Protein AF-A0A644XRH2-F1 (afdb_monomer)

Solvent-accessible surface area (backbone atoms only — not comparable to full-atom values): 13262 Å² total; per-residue (Å²): 111,68,69,58,53,45,52,48,47,40,55,68,68,61,94,80,87,86,88,78,90,51,58,70,54,45,56,73,63,36,77,57,39,76,44,69,54,99,90,39,81,74,52,73,36,16,42,65,16,40,59,79,36,27,66,26,52,66,47,35,45,61,43,56,87,73,44,41,28,75,38,63,28,33,78,51,93,81,25,38,40,35,82,77,43,71,37,54,49,50,68,71,54,51,60,53,48,58,97,47,80,64,32,31,37,35,40,51,23,80,42,29,34,46,49,92,74,58,53,79,88,53,53,87,49,32,36,76,35,75,48,49,25,65,42,60,49,80,74,74,78,34,25,41,33,33,33,69,52,84,68,54,72,75,53,47,60,52,40,55,50,48,17,56,74,66,77,38,96,70,63,70,59,48,39,58,30,32,28,59,54,84,57,82,82,49,44,76,37,83,39,54,37,26,35,52,29,83,72,52,38,40,25,39,76,88,78,32,38,36,57,54,52,50,70,64,64,27,49,50,48,29,49,52,51,51,53,54,48,54,51,52,36,55,61,59,72,108

Radius of gyration: 19.1 Å; Cα contacts (8 Å, |Δi|>4): 437; chains: 1; bounding box: 45×39×57 Å

Sequence (238 aa):
MRSQIAQLQRRLGTTSVYVTHDQTEAMTLGDRVAVLKKGLLQQVGSPRELYEQPVNLFVAGFIGSPSMNFLAAHVEGDRLATPLGALVVPDRVLAAARGKQDVIVGIRPEFFEDDALVDDAARPYGTTFEATPSHTEWLGNEQYGYVDYEQDPKVQALMDELARDLDQDEMPANVVVTLNSSSRIRGGRPARLWVDTRHVHVFDPASGANLTRDAAAGAELTAHAAEERVSEIAAAKG

pLDDT: mean 91.56, std 6.65, range [60.09, 97.94]

Foldseek 3Di:
DLVVVQLVCLQVVDDDDDDDLDLVSQQSRDLWHFDDFPNHTQDIFHLVLLDQFPFFPLSQQQRDVVGWDKWKWADDPQFTQTQQGTKRADPLQNVLRPPDGIKIKTAHQAQKEFPVPDDPVQVVQKDKGKFAFQFKAQDPQKIKTKGAGDGDPLVLVLQQVSCVRSVHPGDHRIDIHIYGNPDPHGHPDMGIMMGRNHRMWIADSVPRGTSSGDPVVSVVNSVVSVVVSVVSSVVSND

Secondary structure (DSSP, 8-state):
-HHHHHHHHHHHT-------S-HHHHHHH-SSEEEEETTEEEEEE-HHHHHHS-SBHHHHHHSSSSPPEEEEEEEETTEEEETTEEEE--HHHHHHHTT-S-EEEEE-GGGEEEGGG--TTTGGGEEEEEE--SEEEE-SSEEEEEEE----HHHHHHHHHHHHHTT-S---SEEEEEEETT----TTS-EEEEEE-TT-EEE-TTT-BBTT--HHHHHHHHHHHHHHHHHHHHHHH-

Structure (mmCIF, N/CA/C/O backbone):
data_AF-A0A644XRH2-F1
#
_entry.id   AF-A0A644XRH2-F1
#
loop_
_atom_site.group_PDB
_atom_site.id
_atom_site.type_symbol
_atom_site.label_atom_id
_atom_site.label_alt_id
_atom_site.label_comp_id
_atom_site.label_asym_id
_atom_site.label_entity_id
_atom_site.label_seq_id
_atom_site.pdbx_PDB_ins_code
_atom_site.Cartn_x
_atom_site.Cartn_y
_atom_site.Cartn_z
_atom_site.occupancy
_atom_site.B_iso_or_equiv
_atom_site.auth_seq_id
_atom_site.auth_comp_id
_atom_site.auth_asym_id
_atom_site.auth_atom_id
_atom_site.pdbx_PDB_model_num
ATOM 1 N N . MET A 1 1 ? -0.946 8.864 25.430 1.00 60.09 1 MET A N 1
ATOM 2 C CA . MET A 1 1 ? -2.302 9.457 25.470 1.00 60.09 1 MET A CA 1
ATOM 3 C C . MET A 1 1 ? -3.312 8.645 24.651 1.00 60.09 1 MET A C 1
ATOM 5 O O . MET A 1 1 ? -4.327 8.274 25.219 1.00 60.09 1 MET A O 1
ATOM 9 N N . ARG A 1 2 ? -3.025 8.267 23.388 1.00 70.19 2 ARG A N 1
ATOM 10 C CA . ARG A 1 2 ? -3.922 7.438 22.536 1.00 70.19 2 ARG A CA 1
ATOM 11 C C . ARG A 1 2 ? -4.411 6.143 23.208 1.00 70.19 2 ARG A C 1
ATOM 13 O O . ARG A 1 2 ? -5.609 5.899 23.278 1.00 70.19 2 ARG A O 1
ATOM 20 N N . SER A 1 3 ? -3.497 5.371 23.801 1.00 71.81 3 SER A N 1
ATOM 21 C CA . SER A 1 3 ? -3.824 4.133 24.530 1.00 71.81 3 SER A CA 1
ATOM 22 C C . SER A 1 3 ? -4.781 4.346 25.708 1.00 71.81 3 SER A C 1
ATOM 24 O O . SER A 1 3 ? -5.628 3.498 25.969 1.00 71.81 3 SER A O 1
ATOM 26 N N . GLN A 1 4 ? -4.696 5.490 26.393 1.00 76.12 4 GLN A N 1
ATOM 27 C CA . GLN A 1 4 ? -5.579 5.824 27.515 1.00 76.12 4 GLN A CA 1
ATOM 28 C C . GLN A 1 4 ? -6.991 6.180 27.036 1.00 76.12 4 GLN A C 1
ATOM 30 O O . GLN A 1 4 ? -7.960 5.778 27.673 1.00 76.12 4 GLN A O 1
ATOM 35 N N . ILE A 1 5 ? -7.113 6.884 25.903 1.00 76.44 5 ILE A N 1
ATOM 36 C CA . ILE A 1 5 ? -8.408 7.194 25.275 1.00 76.44 5 ILE A CA 1
ATOM 37 C C . ILE A 1 5 ? -9.075 5.906 24.792 1.00 76.44 5 ILE A C 1
ATOM 39 O O . ILE A 1 5 ? -10.239 5.670 25.116 1.00 76.44 5 ILE A O 1
ATOM 43 N N . ALA A 1 6 ? -8.325 5.042 24.099 1.00 74.94 6 ALA A N 1
ATOM 44 C CA . ALA A 1 6 ? -8.815 3.736 23.674 1.00 74.94 6 ALA A CA 1
ATOM 45 C C . ALA A 1 6 ? -9.290 2.918 24.883 1.00 74.94 6 ALA A C 1
ATOM 47 O O . ALA A 1 6 ? -10.434 2.482 24.929 1.00 74.94 6 ALA A O 1
ATOM 48 N N . GLN A 1 7 ? -8.463 2.779 25.921 1.00 76.75 7 GLN A N 1
ATOM 49 C CA . GLN A 1 7 ? -8.814 2.003 27.110 1.00 76.75 7 GLN A CA 1
ATOM 50 C C . GLN A 1 7 ? -10.027 2.572 27.864 1.00 76.75 7 GLN A C 1
ATOM 52 O O . GLN A 1 7 ? -10.861 1.806 28.351 1.00 76.75 7 GLN A O 1
ATOM 57 N N . LEU A 1 8 ? -10.159 3.899 27.945 1.00 80.69 8 LEU A N 1
ATOM 58 C CA . LEU A 1 8 ? -11.323 4.547 28.546 1.00 80.69 8 LEU A CA 1
ATOM 59 C C . LEU A 1 8 ? -12.593 4.266 27.735 1.00 80.69 8 LEU A C 1
ATOM 61 O O . LEU A 1 8 ? -13.598 3.857 28.314 1.00 80.69 8 LEU A O 1
ATOM 65 N N . GLN A 1 9 ? -12.543 4.418 26.409 1.00 81.25 9 GLN A N 1
ATOM 66 C CA . GLN A 1 9 ? -13.673 4.100 25.533 1.00 81.25 9 GLN A CA 1
ATOM 67 C C . GLN A 1 9 ? -14.085 2.628 25.671 1.00 81.25 9 GLN A C 1
ATOM 69 O O . GLN A 1 9 ? -15.275 2.337 25.803 1.00 81.25 9 GLN A O 1
ATOM 74 N N . ARG A 1 10 ? -13.112 1.709 25.746 1.00 77.50 10 ARG A N 1
ATOM 75 C CA . ARG A 1 10 ? -13.354 0.272 25.953 1.00 77.50 10 ARG A CA 1
ATOM 76 C C . ARG A 1 10 ? -14.082 -0.015 27.261 1.00 77.50 10 ARG A C 1
ATOM 78 O O . ARG A 1 10 ? -15.051 -0.769 27.254 1.00 77.50 10 ARG A O 1
ATOM 85 N N . ARG A 1 11 ? -13.648 0.609 28.359 1.00 78.00 11 ARG A N 1
ATOM 86 C CA . ARG A 1 11 ? -14.276 0.462 29.683 1.00 78.00 11 ARG A CA 1
ATOM 87 C C . ARG A 1 11 ? -15.691 1.028 29.723 1.00 78.00 11 ARG A C 1
ATOM 89 O O . ARG A 1 11 ? -16.579 0.402 30.294 1.00 78.00 11 ARG A O 1
ATOM 96 N N . LEU A 1 12 ? -15.903 2.198 29.121 1.00 82.56 12 LEU A N 1
ATOM 97 C CA . LEU A 1 12 ? -17.215 2.845 29.091 1.00 82.56 12 LEU A CA 1
ATOM 98 C C . LEU A 1 12 ? -18.209 2.068 28.217 1.00 82.56 12 LEU A C 1
ATOM 100 O O . LEU A 1 12 ? -19.391 2.008 28.541 1.00 82.56 12 LEU A O 1
ATOM 104 N N . GLY A 1 13 ? -17.736 1.431 27.139 1.00 77.69 13 GLY A N 1
ATOM 105 C CA . GLY A 1 13 ? -18.574 0.634 26.241 1.00 77.69 13 GLY A CA 1
ATOM 106 C C . GLY A 1 13 ? -19.645 1.454 25.515 1.00 77.69 13 GLY A C 1
ATOM 107 O O . GLY A 1 13 ? -20.646 0.894 25.074 1.00 77.69 13 GLY A O 1
ATOM 108 N N . THR A 1 14 ? -19.456 2.771 25.426 1.00 85.00 14 THR A N 1
ATOM 109 C CA . THR A 1 14 ? -20.367 3.702 24.757 1.00 85.00 14 THR A CA 1
ATOM 110 C C . THR A 1 14 ? -20.017 3.806 23.276 1.00 85.00 14 THR A C 1
ATOM 112 O O . THR A 1 14 ? -18.842 3.780 22.899 1.00 85.00 14 THR A O 1
ATOM 115 N N . THR A 1 15 ? -21.035 3.969 22.429 1.00 88.56 15 THR A N 1
ATOM 116 C CA . THR A 1 15 ? -20.838 4.328 21.022 1.00 88.56 15 THR A CA 1
ATOM 117 C C . THR A 1 15 ? -20.188 5.706 20.931 1.00 88.56 15 THR A C 1
ATOM 119 O O . THR A 1 15 ? -20.750 6.692 21.406 1.00 88.56 15 THR A O 1
ATOM 122 N N . SER A 1 16 ? -19.021 5.768 20.297 1.00 88.38 16 SER A N 1
ATOM 123 C CA . SER A 1 16 ? -18.246 6.995 20.126 1.00 88.38 16 SER A CA 1
ATOM 124 C C . SER A 1 16 ? -17.965 7.228 18.650 1.00 88.38 16 SER A C 1
ATOM 126 O O . SER A 1 16 ? -17.638 6.292 17.924 1.00 88.38 16 SER A O 1
ATOM 128 N N . VAL A 1 17 ? -18.056 8.484 18.220 1.00 92.38 17 VAL A N 1
ATOM 129 C CA . VAL A 1 17 ? -17.594 8.927 16.903 1.00 92.38 17 VAL A CA 1
ATOM 130 C C . VAL A 1 17 ? -16.426 9.873 17.131 1.00 92.38 17 VAL A C 1
ATOM 132 O O . VAL A 1 17 ? -16.553 10.846 17.873 1.00 92.38 17 VAL A O 1
ATOM 135 N N . TYR A 1 18 ? -15.287 9.564 16.519 1.00 90.75 18 TYR A N 1
ATOM 136 C CA . TYR A 1 18 ? -14.063 10.350 16.611 1.00 90.75 18 TYR A CA 1
ATOM 137 C C . TYR A 1 18 ? -13.661 10.808 15.210 1.00 90.75 18 TYR A C 1
ATOM 139 O O . TYR A 1 18 ? -13.664 10.007 14.277 1.00 90.75 18 TYR A O 1
ATOM 147 N N . VAL A 1 19 ? -13.354 12.096 15.062 1.00 92.94 19 VAL A N 1
ATOM 148 C CA . VAL A 1 19 ? -12.966 12.711 13.787 1.00 92.94 19 VAL A CA 1
ATOM 149 C C . VAL A 1 19 ? -11.526 13.179 13.915 1.00 92.94 19 VAL A C 1
ATOM 151 O O . VAL A 1 19 ? -11.197 13.906 14.850 1.00 92.94 19 VAL A O 1
ATOM 154 N N . THR A 1 20 ? -10.677 12.759 12.983 1.00 90.31 20 THR A N 1
ATOM 155 C CA . THR A 1 20 ? -9.250 13.084 12.971 1.00 90.31 20 THR A CA 1
ATOM 156 C C . THR A 1 20 ? -8.737 13.215 11.544 1.00 90.31 20 THR A C 1
ATOM 158 O O . THR A 1 20 ? -9.345 12.687 10.613 1.00 90.31 20 THR A O 1
ATOM 161 N N . HIS A 1 21 ? -7.624 13.928 11.397 1.00 88.12 21 HIS A N 1
ATOM 162 C CA . HIS A 1 21 ? -6.825 13.982 10.173 1.00 88.12 21 HIS A CA 1
ATOM 163 C C . HIS A 1 21 ? -5.573 13.087 10.268 1.00 88.12 21 HIS A C 1
ATOM 165 O O . HIS A 1 21 ? -4.896 12.886 9.267 1.00 88.12 21 HIS A O 1
ATOM 171 N N . ASP A 1 22 ? -5.259 12.534 11.450 1.00 86.50 22 ASP A N 1
ATOM 172 C CA . ASP A 1 22 ? -4.131 11.617 11.645 1.00 86.50 22 ASP A CA 1
ATOM 173 C C . ASP A 1 22 ? -4.579 10.177 11.357 1.00 86.50 22 ASP A C 1
ATOM 175 O O . ASP A 1 22 ? -5.365 9.571 12.094 1.00 86.50 22 ASP A O 1
ATOM 179 N N . GLN A 1 23 ? -4.034 9.605 10.286 1.00 85.69 23 GLN A N 1
ATOM 180 C CA . GLN A 1 23 ? -4.283 8.220 9.895 1.00 85.69 23 GLN A CA 1
ATOM 181 C C . GLN A 1 23 ? -3.922 7.234 11.014 1.00 85.69 23 GLN A C 1
ATOM 183 O O . GLN A 1 23 ? -4.657 6.285 11.263 1.00 85.69 23 GLN A O 1
ATOM 188 N N . THR A 1 24 ? -2.834 7.470 11.749 1.00 86.06 24 THR A N 1
ATOM 189 C CA . THR A 1 24 ? -2.403 6.614 12.863 1.00 86.06 24 THR A CA 1
ATOM 190 C C . THR A 1 24 ? -3.453 6.595 13.969 1.00 86.06 24 THR A C 1
ATOM 192 O O . THR A 1 24 ? -3.685 5.556 14.587 1.00 86.06 24 THR A O 1
ATOM 195 N N . GLU A 1 25 ? -4.127 7.718 14.233 1.00 85.94 25 GLU A N 1
ATOM 196 C CA . GLU A 1 25 ? -5.255 7.743 15.171 1.00 85.94 25 GLU A CA 1
ATOM 197 C C . GLU A 1 25 ? -6.433 6.919 14.653 1.00 85.94 25 GLU A C 1
ATOM 199 O O . GLU A 1 25 ? -6.961 6.093 15.397 1.00 85.94 25 GLU A O 1
ATOM 204 N N . ALA A 1 26 ? -6.805 7.083 13.381 1.00 87.69 26 ALA A N 1
ATOM 205 C CA . ALA A 1 26 ? -7.877 6.303 12.768 1.00 87.69 26 ALA A CA 1
ATOM 206 C C . ALA A 1 26 ? -7.593 4.790 12.825 1.00 87.69 26 ALA A C 1
ATOM 208 O O . ALA A 1 26 ? -8.462 4.013 13.217 1.00 87.69 26 ALA A O 1
ATOM 209 N N . MET A 1 27 ? -6.358 4.384 12.519 1.00 88.06 27 MET A N 1
ATOM 210 C CA . MET A 1 27 ? -5.952 2.979 12.438 1.00 88.06 27 MET A CA 1
ATOM 211 C C . MET A 1 27 ? -5.813 2.295 13.804 1.00 88.06 27 MET A C 1
ATOM 213 O O . MET A 1 27 ? -5.970 1.081 13.894 1.00 88.06 27 MET A O 1
ATOM 217 N N . THR A 1 28 ? -5.515 3.048 14.868 1.00 86.06 28 THR A N 1
ATOM 218 C CA . THR A 1 28 ? -5.265 2.479 16.208 1.00 86.06 28 THR A CA 1
ATOM 219 C C . THR A 1 28 ? -6.445 2.598 17.167 1.00 86.06 28 THR A C 1
ATOM 221 O O . THR A 1 28 ? -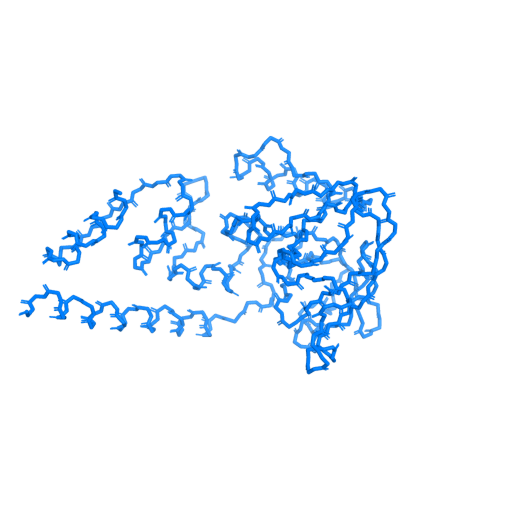6.528 1.828 18.125 1.00 86.06 28 THR A O 1
ATOM 224 N N . LEU A 1 29 ? -7.346 3.562 16.949 1.00 84.56 29 LEU A N 1
ATOM 225 C CA . LEU A 1 29 ? -8.481 3.816 17.838 1.00 84.56 29 LEU A CA 1
ATOM 226 C C . LEU A 1 29 ? -9.807 3.281 17.287 1.00 84.56 29 LEU A C 1
ATOM 228 O O . LEU A 1 29 ? -10.683 2.928 18.075 1.00 84.56 29 LEU A O 1
ATOM 232 N N . GLY A 1 30 ? -9.982 3.279 15.964 1.00 83.81 30 GLY A N 1
ATOM 233 C CA . GLY A 1 30 ? -11.266 3.000 15.331 1.00 83.81 30 GLY A CA 1
ATOM 234 C C . GLY A 1 30 ? -11.575 1.510 15.203 1.00 83.81 30 GLY A C 1
ATOM 235 O O . GLY A 1 30 ? -10.827 0.773 14.572 1.00 83.81 30 GLY A O 1
ATOM 236 N N . ASP A 1 31 ? -12.741 1.093 15.704 1.00 86.94 31 ASP A N 1
ATOM 237 C CA . ASP A 1 31 ? -13.315 -0.231 15.400 1.00 86.94 31 ASP A CA 1
ATOM 238 C C . ASP A 1 31 ? -13.658 -0.329 13.903 1.00 86.94 31 ASP A C 1
ATOM 240 O O . ASP A 1 31 ? -13.436 -1.333 13.227 1.00 86.94 31 ASP A O 1
ATOM 244 N N . ARG A 1 32 ? -14.205 0.773 13.385 1.00 92.69 32 ARG A N 1
ATOM 245 C CA . ARG A 1 32 ? -14.437 1.029 11.970 1.00 92.69 32 ARG A CA 1
ATOM 246 C C . ARG A 1 32 ? -13.983 2.440 11.658 1.00 92.69 32 ARG A C 1
ATOM 248 O O . ARG A 1 32 ? -14.175 3.355 12.458 1.00 92.69 32 ARG A O 1
ATOM 255 N N . VAL A 1 33 ? -13.443 2.613 10.467 1.00 95.56 33 VAL A N 1
ATOM 256 C CA . VAL A 1 33 ? -12.970 3.889 9.951 1.00 95.56 33 VAL A CA 1
ATOM 257 C C . VAL A 1 33 ? -13.773 4.207 8.699 1.00 95.56 33 VAL A C 1
ATOM 259 O O . VAL A 1 33 ? -13.901 3.377 7.800 1.00 95.56 33 VAL A O 1
ATOM 262 N N . ALA A 1 34 ? -14.354 5.403 8.669 1.00 96.50 34 ALA A N 1
ATOM 263 C CA . ALA A 1 34 ? -15.040 5.948 7.510 1.00 96.50 34 ALA A CA 1
ATOM 264 C C . ALA A 1 34 ? -14.111 6.959 6.833 1.00 96.50 34 ALA A C 1
ATOM 266 O O . ALA A 1 34 ? -13.782 7.985 7.423 1.00 96.50 34 ALA A O 1
ATOM 267 N N . VAL A 1 35 ? -13.687 6.662 5.608 1.00 95.56 35 VAL A N 1
ATOM 268 C CA . VAL A 1 35 ? -12.818 7.534 4.811 1.00 95.56 35 VAL A CA 1
ATOM 269 C C . VAL A 1 35 ? -13.693 8.420 3.933 1.00 95.56 35 VAL A C 1
ATOM 271 O O . VAL A 1 35 ? -14.510 7.912 3.162 1.00 95.56 35 VAL A O 1
ATOM 274 N N . LEU A 1 36 ? -13.540 9.740 4.047 1.00 94.44 36 LEU A N 1
ATOM 275 C CA . LEU A 1 36 ? -14.293 10.720 3.264 1.00 94.44 36 LEU A CA 1
ATOM 276 C C . LEU A 1 36 ? -13.367 11.487 2.321 1.00 94.44 36 LEU A C 1
ATOM 278 O O . LEU A 1 36 ? -12.249 11.831 2.682 1.00 94.44 36 LEU A O 1
ATOM 282 N N . LYS A 1 37 ? -13.881 11.812 1.135 1.00 91.94 37 LYS A N 1
ATOM 283 C CA . LYS A 1 37 ? -13.240 12.671 0.134 1.00 91.94 37 LYS A CA 1
ATOM 284 C C . LYS A 1 37 ? -14.251 13.710 -0.321 1.00 91.94 37 LYS A C 1
ATOM 286 O O . LYS A 1 37 ? -15.319 13.340 -0.804 1.00 91.94 37 LYS A O 1
ATOM 291 N N . LYS A 1 38 ? -13.943 15.002 -0.161 1.00 90.31 38 LYS A N 1
ATOM 292 C CA . LYS A 1 38 ? -14.827 16.119 -0.573 1.00 90.31 38 LYS A CA 1
ATOM 293 C C . LYS A 1 38 ? -16.271 15.969 -0.053 1.00 90.31 38 LYS A C 1
ATOM 295 O O . LYS A 1 38 ? -17.237 16.198 -0.773 1.00 90.31 38 LYS A O 1
ATOM 300 N N . GLY A 1 39 ? -16.415 15.527 1.199 1.00 92.75 39 GLY A N 1
ATOM 301 C CA . GLY A 1 39 ? -17.714 15.292 1.843 1.00 92.75 39 GLY A CA 1
ATOM 302 C C . GLY A 1 39 ? -18.441 14.007 1.420 1.00 92.75 39 GLY A C 1
ATOM 303 O O . GLY A 1 39 ? -19.514 13.725 1.946 1.00 92.75 39 GLY A O 1
ATOM 304 N N . LEU A 1 40 ? -17.871 13.206 0.516 1.00 95.56 40 LEU A N 1
ATOM 305 C CA . LEU A 1 40 ? -18.428 11.928 0.076 1.00 95.56 40 LEU A CA 1
ATOM 306 C C . LEU A 1 40 ? -17.718 10.763 0.763 1.00 95.56 40 LEU A C 1
ATOM 308 O O . LEU A 1 40 ? -16.489 10.662 0.721 1.00 95.56 40 LEU A O 1
ATOM 312 N N . LEU A 1 41 ? -18.495 9.850 1.348 1.00 96.88 41 LEU A N 1
ATOM 313 C CA . LEU A 1 41 ? -17.976 8.598 1.892 1.00 96.88 41 LEU A CA 1
ATOM 314 C C . LEU A 1 41 ? -17.377 7.746 0.767 1.00 96.88 41 LEU A C 1
ATOM 316 O O . LEU A 1 41 ? -18.058 7.443 -0.208 1.00 96.88 41 LEU A O 1
ATOM 320 N N . GLN A 1 42 ? -16.117 7.355 0.927 1.00 96.88 42 GLN A N 1
ATOM 321 C CA . GLN A 1 42 ? -15.397 6.505 -0.020 1.00 96.88 42 GLN A CA 1
ATOM 322 C C . GLN A 1 42 ? -15.480 5.038 0.394 1.00 96.88 42 GLN A C 1
ATOM 324 O O . GLN A 1 42 ? -15.918 4.193 -0.380 1.00 96.88 42 GLN A O 1
ATOM 329 N N . GLN A 1 43 ? -15.097 4.741 1.637 1.00 97.56 43 GLN A N 1
ATOM 330 C CA . GLN A 1 43 ? -15.136 3.394 2.195 1.00 97.56 43 GLN A CA 1
ATOM 331 C C . GLN A 1 43 ? -15.371 3.457 3.699 1.00 97.56 43 GLN A C 1
ATOM 333 O O . GLN A 1 43 ? -14.933 4.391 4.373 1.00 97.56 43 GLN A O 1
ATOM 338 N N . VAL A 1 44 ? -16.058 2.445 4.224 1.00 97.19 44 VAL A N 1
ATOM 339 C CA . VAL A 1 44 ? -16.175 2.214 5.660 1.00 97.19 44 VAL A CA 1
ATOM 340 C C . VAL A 1 44 ? -15.903 0.747 5.959 1.00 97.19 44 VAL A C 1
ATOM 342 O O . VAL A 1 44 ? -16.601 -0.125 5.453 1.00 97.19 44 VAL A O 1
ATOM 345 N N . GLY A 1 45 ? -14.920 0.482 6.808 1.00 96.31 45 GLY A N 1
ATOM 346 C CA . GLY A 1 45 ? -14.482 -0.869 7.163 1.00 96.31 45 GLY A CA 1
ATOM 347 C C . GLY A 1 45 ? -13.590 -0.834 8.396 1.00 96.31 45 GLY A C 1
ATOM 348 O O . GLY A 1 45 ? -13.398 0.233 8.983 1.00 96.31 45 GLY A O 1
ATOM 349 N N . SER A 1 46 ? -13.061 -1.977 8.815 1.00 95.88 46 SER A N 1
ATOM 350 C CA . SER A 1 46 ? -11.996 -2.000 9.819 1.00 95.88 46 SER A CA 1
ATOM 351 C C . SER A 1 46 ? -10.730 -1.323 9.271 1.00 95.88 46 SER A C 1
ATOM 353 O O . SER A 1 46 ? -10.539 -1.281 8.051 1.00 95.88 46 SER A O 1
ATOM 355 N N . PRO A 1 47 ? -9.829 -0.828 10.140 1.00 94.81 47 PRO A N 1
ATOM 356 C CA . PRO A 1 47 ? -8.505 -0.364 9.721 1.00 94.81 47 PRO A CA 1
ATOM 357 C C . PRO A 1 47 ? -7.806 -1.341 8.769 1.00 94.81 47 PRO A C 1
ATOM 359 O O . PRO A 1 47 ? -7.261 -0.949 7.740 1.00 94.81 47 PRO A O 1
ATOM 362 N N . ARG A 1 48 ? -7.896 -2.640 9.075 1.00 94.88 48 ARG A N 1
ATOM 363 C CA . ARG A 1 48 ? -7.276 -3.702 8.287 1.00 94.88 48 ARG A CA 1
ATOM 364 C C . ARG A 1 48 ? -7.932 -3.892 6.919 1.00 94.88 48 ARG A C 1
ATOM 366 O O . ARG A 1 48 ? -7.213 -4.038 5.938 1.00 94.88 48 ARG A O 1
ATOM 373 N N . GLU A 1 49 ? -9.263 -3.820 6.821 1.00 97.12 49 GLU A N 1
ATOM 374 C CA . GLU A 1 49 ? -9.952 -3.839 5.520 1.00 97.12 49 GLU A CA 1
ATOM 375 C C . GLU A 1 49 ? -9.526 -2.651 4.652 1.00 97.12 49 GLU A C 1
ATOM 377 O O . GLU A 1 49 ? -9.229 -2.830 3.474 1.00 97.12 49 GLU A O 1
ATOM 382 N N . LEU A 1 50 ? -9.486 -1.440 5.214 1.00 96.50 50 LEU A N 1
ATOM 383 C CA . LEU A 1 50 ? -9.076 -0.254 4.459 1.00 96.50 50 LEU A CA 1
ATOM 384 C C . LEU A 1 50 ? -7.641 -0.374 3.932 1.00 96.50 50 LEU A C 1
ATOM 386 O O . LEU A 1 50 ? -7.341 0.119 2.846 1.00 96.50 50 LEU A O 1
ATOM 390 N N . TYR A 1 51 ? -6.770 -1.031 4.699 1.00 95.81 51 TYR A N 1
ATOM 391 C CA . TYR A 1 51 ? -5.379 -1.252 4.335 1.00 95.81 51 TYR A CA 1
ATOM 392 C C . TYR A 1 51 ? -5.210 -2.324 3.252 1.00 95.81 51 TYR A C 1
ATOM 394 O O . TYR A 1 51 ? -4.518 -2.088 2.260 1.00 95.81 51 TYR A O 1
ATOM 402 N N . GLU A 1 52 ? -5.829 -3.493 3.438 1.00 96.56 52 GLU A N 1
ATOM 403 C CA . GLU A 1 52 ? -5.639 -4.668 2.576 1.00 96.56 52 GLU A CA 1
ATOM 404 C C . GLU A 1 52 ? -6.581 -4.692 1.362 1.00 96.56 52 GLU A C 1
ATOM 406 O O . GLU A 1 52 ? -6.264 -5.301 0.344 1.00 96.56 52 GLU A O 1
ATOM 411 N N . GLN A 1 53 ? -7.752 -4.058 1.453 1.00 97.38 53 GLN A N 1
ATOM 412 C CA . GLN A 1 53 ? -8.804 -4.080 0.428 1.00 97.38 53 GLN A CA 1
ATOM 413 C C . GLN A 1 53 ? -9.353 -2.670 0.123 1.00 97.38 53 GLN A C 1
ATOM 415 O O . GLN A 1 53 ? -10.576 -2.451 0.192 1.00 97.38 53 GLN A O 1
ATOM 420 N N . PRO A 1 54 ? -8.490 -1.697 -0.244 1.00 97.88 54 PRO A N 1
ATOM 421 C CA . PRO A 1 54 ? -8.932 -0.347 -0.577 1.00 97.88 54 PRO A CA 1
ATOM 422 C C . PRO A 1 54 ? -9.816 -0.362 -1.830 1.00 97.88 54 PRO A C 1
ATOM 424 O O . PRO A 1 54 ? -9.481 -0.991 -2.833 1.00 97.88 54 PRO A O 1
ATOM 427 N N . VAL A 1 55 ? -10.951 0.339 -1.805 1.00 97.94 55 VAL A N 1
ATOM 428 C CA . VAL A 1 55 ? -11.901 0.365 -2.941 1.00 97.94 55 VAL A CA 1
ATOM 429 C C . VAL A 1 55 ? -11.408 1.171 -4.140 1.00 97.94 55 VAL A C 1
ATOM 431 O O . VAL A 1 55 ? -11.844 0.917 -5.263 1.00 97.94 55 VAL A O 1
ATOM 434 N N . ASN A 1 56 ? -10.526 2.146 -3.922 1.00 97.31 56 ASN A N 1
ATOM 435 C CA . ASN A 1 56 ? -10.037 3.042 -4.963 1.00 97.31 56 ASN A CA 1
ATOM 436 C C . ASN A 1 56 ? -8.651 3.619 -4.627 1.00 97.31 56 ASN A C 1
ATOM 438 O O . ASN A 1 56 ? -8.157 3.450 -3.510 1.00 97.31 56 ASN A O 1
ATOM 442 N N . LEU A 1 57 ? -8.051 4.314 -5.598 1.00 95.19 57 LEU A N 1
ATOM 443 C CA . LEU A 1 57 ? -6.749 4.984 -5.471 1.00 95.19 57 LEU A CA 1
ATOM 444 C C . LEU A 1 57 ? -6.685 5.936 -4.274 1.00 95.19 57 LEU A C 1
ATOM 446 O O . LEU A 1 57 ? -5.671 5.983 -3.586 1.00 95.19 57 LEU A O 1
ATOM 450 N N . PHE A 1 58 ? -7.774 6.658 -3.995 1.00 95.44 58 PHE A N 1
ATOM 451 C CA . PHE A 1 58 ? -7.817 7.591 -2.874 1.00 95.44 58 PHE A CA 1
ATOM 452 C C . PHE A 1 58 ? -7.656 6.869 -1.539 1.00 95.44 58 PHE A C 1
ATOM 454 O O . PHE A 1 58 ? -6.776 7.224 -0.768 1.00 95.44 58 PHE A O 1
ATOM 461 N N . VAL A 1 59 ? -8.444 5.824 -1.275 1.00 96.31 59 VAL A N 1
ATOM 462 C CA . VAL A 1 59 ? -8.305 5.052 -0.029 1.00 96.31 59 VAL A CA 1
ATOM 463 C C . VAL A 1 59 ? -6.935 4.372 0.037 1.00 96.31 59 VAL A C 1
ATOM 465 O O . VAL A 1 59 ? -6.312 4.370 1.092 1.00 96.31 59 VAL A O 1
ATOM 468 N N . ALA A 1 60 ? -6.438 3.847 -1.086 1.00 96.25 60 ALA A N 1
ATOM 469 C CA . ALA A 1 60 ? -5.134 3.193 -1.156 1.00 96.25 60 ALA A CA 1
ATOM 470 C C . ALA A 1 60 ? -3.961 4.144 -0.849 1.00 96.25 60 ALA A C 1
ATOM 472 O O . ALA A 1 60 ? -3.029 3.756 -0.148 1.00 96.25 60 ALA A O 1
ATOM 473 N N . GLY A 1 61 ? -4.018 5.383 -1.347 1.00 92.88 61 GLY A N 1
ATOM 474 C CA . GLY A 1 61 ? -3.011 6.417 -1.099 1.00 92.88 61 GLY A CA 1
ATOM 475 C C . GLY A 1 61 ? -3.174 7.107 0.256 1.00 92.88 61 GLY A C 1
ATOM 476 O O . GLY A 1 61 ? -2.187 7.534 0.846 1.00 92.88 61 GLY A O 1
ATOM 477 N N . PHE A 1 62 ? -4.405 7.177 0.771 1.00 92.25 62 PHE A N 1
ATOM 478 C CA . PHE A 1 62 ? -4.722 7.799 2.057 1.00 92.25 62 PHE A CA 1
ATOM 479 C C . PHE A 1 62 ? -4.480 6.880 3.255 1.00 92.25 62 PHE A C 1
ATOM 481 O O . PHE A 1 62 ? -4.365 7.368 4.368 1.00 92.25 62 PHE A O 1
ATOM 488 N N . ILE A 1 63 ? -4.465 5.558 3.085 1.00 93.31 63 ILE A N 1
ATOM 489 C CA . ILE A 1 63 ? -4.318 4.618 4.201 1.00 93.31 63 ILE A CA 1
ATOM 490 C C . ILE A 1 63 ? -2.947 3.950 4.146 1.00 93.31 63 ILE A C 1
ATOM 492 O O . ILE A 1 63 ? -2.709 3.060 3.325 1.00 93.31 63 ILE A O 1
ATOM 496 N N . GLY A 1 64 ? -2.079 4.347 5.076 1.00 89.38 64 GLY A N 1
ATOM 497 C CA . GLY A 1 64 ? -0.727 3.818 5.251 1.00 89.38 64 GLY A CA 1
ATOM 498 C C . GLY A 1 64 ? 0.311 4.936 5.260 1.00 89.38 64 GLY A C 1
ATOM 499 O O . GLY A 1 64 ? 0.184 5.913 4.526 1.00 89.38 64 GLY A O 1
ATOM 500 N N . SER A 1 65 ? 1.333 4.784 6.101 1.00 88.94 65 SER A N 1
ATOM 501 C CA . SER A 1 65 ? 2.479 5.691 6.154 1.00 88.94 65 SER A CA 1
ATOM 502 C C . SER A 1 65 ? 3.765 4.855 6.167 1.00 88.94 65 SER A C 1
ATOM 504 O O . SER A 1 65 ? 3.976 4.139 7.150 1.00 88.94 65 SER A O 1
ATOM 506 N N . PRO A 1 66 ? 4.587 4.895 5.100 1.00 91.69 66 PRO A N 1
ATOM 507 C CA . PRO A 1 66 ? 4.430 5.723 3.902 1.00 91.69 66 PRO A CA 1
ATOM 508 C C . PRO A 1 66 ? 3.234 5.284 3.039 1.00 91.69 66 PRO A C 1
ATOM 510 O O . PRO A 1 66 ? 2.707 4.178 3.192 1.00 91.69 66 PRO A O 1
ATOM 513 N N . SER A 1 67 ? 2.774 6.175 2.159 1.00 91.69 67 SER A N 1
ATOM 514 C CA . SER A 1 67 ? 1.645 5.898 1.267 1.00 91.69 67 SER A CA 1
ATOM 515 C C . SER A 1 67 ? 1.984 4.807 0.245 1.00 91.69 67 SER A C 1
ATOM 517 O O . SER A 1 67 ? 3.144 4.474 0.001 1.00 91.69 67 SER A O 1
ATOM 519 N N . MET A 1 68 ? 0.948 4.221 -0.360 1.00 95.69 68 MET A N 1
ATOM 520 C CA . MET A 1 68 ? 1.120 3.238 -1.428 1.00 95.69 68 MET A CA 1
ATOM 521 C C . MET A 1 68 ? 1.832 3.859 -2.638 1.00 95.69 68 MET A C 1
ATOM 523 O O . MET A 1 68 ? 1.471 4.948 -3.081 1.00 95.69 68 MET A O 1
ATOM 527 N N . ASN A 1 69 ? 2.795 3.133 -3.208 1.00 95.38 69 ASN A N 1
ATOM 528 C CA . ASN A 1 69 ? 3.426 3.512 -4.467 1.00 95.38 69 ASN A CA 1
ATOM 529 C C . ASN A 1 69 ? 2.479 3.223 -5.624 1.00 95.38 69 ASN A C 1
ATOM 531 O O . ASN A 1 69 ? 1.927 2.124 -5.696 1.00 95.38 69 ASN A O 1
ATOM 535 N N . PHE A 1 70 ? 2.354 4.163 -6.556 1.00 94.50 70 PHE A N 1
ATOM 536 C CA . PHE A 1 70 ? 1.571 3.991 -7.775 1.00 94.50 70 PHE A CA 1
ATOM 537 C C . PHE A 1 70 ? 2.479 4.024 -8.998 1.00 94.50 70 PHE A C 1
ATOM 539 O O . PHE A 1 70 ? 3.320 4.908 -9.129 1.00 94.50 70 PHE A O 1
ATOM 546 N N . LEU A 1 71 ? 2.303 3.054 -9.892 1.00 93.69 71 LEU A N 1
ATOM 547 C CA . LEU A 1 71 ? 3.089 2.887 -11.110 1.00 93.69 71 LEU A CA 1
ATOM 548 C C . LEU A 1 71 ? 2.161 2.699 -12.305 1.00 93.69 71 LEU A C 1
ATOM 550 O O . LEU A 1 71 ? 1.233 1.893 -12.252 1.00 93.69 71 LEU A O 1
ATOM 554 N N . ALA A 1 72 ? 2.439 3.395 -13.405 1.00 93.50 72 ALA A N 1
ATOM 555 C CA . ALA A 1 72 ? 1.821 3.082 -14.688 1.00 93.50 72 ALA A CA 1
ATOM 556 C C . ALA A 1 72 ? 2.212 1.659 -15.109 1.00 93.50 72 ALA A C 1
ATOM 558 O O . ALA A 1 72 ? 3.374 1.271 -14.963 1.00 93.50 72 ALA A O 1
ATOM 559 N N . ALA A 1 73 ? 1.266 0.890 -15.641 1.00 94.56 73 ALA A N 1
ATOM 560 C CA . ALA A 1 73 ? 1.566 -0.428 -16.166 1.00 94.56 73 ALA A CA 1
ATOM 561 C C . ALA A 1 73 ? 0.686 -0.809 -17.353 1.00 94.56 73 ALA A C 1
ATOM 563 O O . ALA A 1 73 ? -0.464 -0.389 -17.459 1.00 94.56 73 ALA A O 1
ATOM 564 N N . HIS A 1 74 ? 1.206 -1.687 -18.201 1.00 94.19 74 HIS A N 1
ATOM 565 C CA . HIS A 1 74 ? 0.427 -2.374 -19.225 1.00 94.19 74 HIS A CA 1
ATOM 566 C C . HIS A 1 74 ? 0.758 -3.866 -19.226 1.00 94.19 74 HIS A C 1
ATOM 568 O O . HIS A 1 74 ? 1.792 -4.306 -18.717 1.00 94.19 74 HIS A O 1
ATOM 574 N N . VAL A 1 75 ? -0.161 -4.664 -19.764 1.00 95.62 75 VAL A N 1
ATOM 575 C CA . VAL A 1 75 ? 0.021 -6.114 -19.866 1.00 95.62 75 VAL A CA 1
ATOM 576 C C . VAL A 1 75 ? 0.976 -6.420 -21.017 1.00 95.62 75 VAL A C 1
ATOM 578 O O . VAL A 1 75 ? 0.678 -6.106 -22.167 1.00 95.62 75 VAL A O 1
ATOM 581 N N . GLU A 1 76 ? 2.083 -7.094 -20.715 1.00 93.31 76 GLU A N 1
ATOM 582 C CA . GLU A 1 76 ? 3.044 -7.596 -21.698 1.00 93.31 76 GLU A CA 1
ATOM 583 C C . GLU A 1 76 ? 3.185 -9.114 -21.523 1.00 93.31 76 GLU A C 1
ATOM 585 O O . GLU A 1 76 ? 3.862 -9.605 -20.621 1.00 93.31 76 GLU A O 1
ATOM 590 N N . GLY A 1 77 ? 2.478 -9.878 -22.362 1.00 90.62 77 GLY A N 1
ATOM 591 C CA . GLY A 1 77 ? 2.426 -11.337 -22.246 1.00 90.62 77 GLY A CA 1
ATOM 592 C C . GLY A 1 77 ? 1.796 -11.795 -20.925 1.00 90.62 77 GLY A C 1
ATOM 593 O O . GLY A 1 77 ? 0.591 -11.634 -20.713 1.00 90.62 77 GLY A O 1
ATOM 594 N N . ASP A 1 78 ? 2.608 -12.403 -20.061 1.00 90.62 78 ASP A N 1
ATOM 595 C CA . ASP A 1 78 ? 2.248 -12.892 -18.726 1.00 90.62 78 ASP A CA 1
ATOM 596 C C . ASP A 1 78 ? 2.722 -11.974 -17.583 1.00 90.62 78 ASP A C 1
ATOM 598 O O . ASP A 1 78 ? 2.660 -12.351 -16.413 1.00 90.62 78 ASP A O 1
ATOM 602 N N . ARG A 1 79 ? 3.173 -10.756 -17.906 1.00 94.50 79 ARG A N 1
ATOM 603 C CA . ARG A 1 79 ? 3.738 -9.792 -16.952 1.00 94.50 79 ARG A CA 1
ATOM 604 C C . ARG A 1 79 ? 3.046 -8.437 -17.022 1.00 94.50 79 ARG A C 1
ATOM 606 O O . ARG A 1 79 ? 2.346 -8.118 -17.984 1.00 94.50 79 ARG A O 1
ATOM 613 N N . LEU A 1 80 ? 3.274 -7.628 -15.990 1.00 95.75 80 LEU A N 1
ATOM 614 C CA . LEU A 1 80 ? 2.971 -6.199 -16.005 1.00 95.75 80 LEU A CA 1
ATOM 615 C C . LEU A 1 80 ? 4.261 -5.420 -16.247 1.00 95.75 80 LEU A C 1
ATOM 617 O O . LEU A 1 80 ? 5.165 -5.444 -15.412 1.00 95.75 80 LEU A O 1
ATOM 621 N N . ALA A 1 81 ? 4.351 -4.741 -17.385 1.00 95.12 81 ALA A N 1
ATOM 622 C CA . ALA A 1 81 ? 5.454 -3.840 -17.683 1.00 95.12 81 ALA A CA 1
ATOM 623 C C . ALA A 1 81 ? 5.262 -2.539 -16.897 1.00 95.12 81 ALA A C 1
ATOM 625 O O . ALA A 1 81 ? 4.231 -1.887 -17.041 1.00 95.12 81 ALA A O 1
ATOM 626 N N . THR A 1 82 ? 6.234 -2.182 -16.056 1.00 94.50 82 THR A N 1
ATOM 627 C CA . THR A 1 82 ? 6.217 -0.982 -15.203 1.00 94.50 82 THR A CA 1
ATOM 628 C C . THR A 1 82 ? 7.535 -0.210 -15.345 1.00 94.50 82 THR A C 1
ATOM 630 O O . THR A 1 82 ? 8.508 -0.775 -15.853 1.00 94.50 82 THR A O 1
ATOM 633 N N . PRO A 1 83 ? 7.637 1.032 -14.836 1.00 92.50 83 PRO A N 1
ATOM 634 C CA . PRO A 1 83 ? 8.913 1.747 -14.752 1.00 92.50 83 PRO A CA 1
ATOM 635 C C . PRO A 1 83 ? 10.005 1.019 -13.948 1.00 92.50 83 PRO A C 1
ATOM 637 O O . PRO A 1 83 ? 11.185 1.270 -14.163 1.00 92.50 83 PRO A O 1
ATOM 640 N N . LEU A 1 84 ? 9.635 0.087 -13.059 1.00 91.81 84 LEU A N 1
ATOM 641 C CA . LEU A 1 84 ? 10.584 -0.759 -12.319 1.00 91.81 84 LEU A CA 1
ATOM 642 C C . LEU A 1 84 ? 11.021 -2.010 -13.105 1.00 91.81 84 LEU A C 1
ATOM 644 O O . LEU A 1 84 ? 11.822 -2.805 -12.616 1.00 91.81 84 LEU A O 1
ATOM 648 N N . GLY A 1 85 ? 10.476 -2.215 -14.305 1.00 92.69 85 GLY A N 1
ATOM 649 C CA . GLY A 1 85 ? 10.641 -3.421 -15.108 1.00 92.69 85 GLY A CA 1
ATOM 650 C C . GLY A 1 85 ? 9.382 -4.290 -15.160 1.00 92.69 85 GLY A C 1
ATOM 651 O O . GLY A 1 85 ? 8.300 -3.911 -14.699 1.00 92.69 85 GLY A O 1
ATOM 652 N N . ALA A 1 86 ? 9.522 -5.468 -15.771 1.00 94.50 86 ALA A N 1
ATOM 653 C CA . ALA A 1 86 ? 8.425 -6.406 -15.991 1.00 94.50 86 ALA A CA 1
ATOM 654 C C . ALA A 1 86 ? 8.167 -7.275 -14.750 1.00 94.50 86 ALA A C 1
ATOM 656 O O . ALA A 1 86 ? 8.897 -8.237 -14.486 1.00 94.50 86 ALA A O 1
ATOM 657 N N . LEU A 1 87 ? 7.100 -6.955 -14.020 1.00 95.50 87 LEU A N 1
ATOM 658 C CA . LEU A 1 87 ? 6.681 -7.656 -12.811 1.00 95.50 87 LEU A CA 1
ATOM 659 C C . LEU A 1 87 ? 5.953 -8.956 -13.164 1.00 95.50 87 LEU A C 1
ATOM 661 O O . LEU A 1 87 ? 4.954 -8.949 -13.889 1.00 95.50 87 LEU A O 1
ATOM 665 N N . VAL A 1 88 ? 6.434 -10.072 -12.616 1.00 94.62 88 VAL A N 1
ATOM 666 C CA . VAL A 1 88 ? 5.683 -11.333 -12.592 1.00 94.62 88 VAL A CA 1
ATOM 667 C C . VAL A 1 88 ? 4.634 -11.210 -11.503 1.00 94.62 88 VAL A C 1
ATOM 669 O O . VAL A 1 88 ? 4.996 -11.032 -10.348 1.00 94.62 88 VAL A O 1
ATOM 672 N N . VAL A 1 89 ? 3.355 -11.297 -11.858 1.00 95.31 89 VAL A N 1
ATOM 673 C CA . VAL A 1 89 ? 2.246 -11.137 -10.908 1.00 95.31 89 VAL A CA 1
ATOM 674 C C . VAL A 1 89 ? 1.356 -12.380 -10.883 1.00 95.31 89 VAL A C 1
ATOM 676 O O . VAL A 1 89 ? 1.306 -13.114 -11.870 1.00 95.31 89 VAL A O 1
ATOM 679 N N . PRO A 1 90 ? 0.607 -12.626 -9.793 1.00 95.00 90 PRO A N 1
ATOM 680 C CA . PRO A 1 90 ? -0.358 -13.719 -9.750 1.00 95.00 90 PRO A CA 1
ATOM 681 C C . PRO A 1 90 ? -1.426 -13.609 -10.850 1.00 95.00 90 PRO A C 1
ATOM 683 O O . PRO A 1 90 ? -1.865 -12.507 -11.188 1.00 95.00 90 PRO A O 1
ATOM 686 N N . ASP A 1 91 ? -1.950 -14.747 -11.317 1.00 94.50 91 ASP A N 1
ATOM 687 C CA . ASP A 1 91 ? -2.970 -14.800 -12.381 1.00 94.50 91 ASP A CA 1
ATOM 688 C C . ASP A 1 91 ? -4.190 -13.914 -12.106 1.00 94.50 91 ASP A C 1
ATOM 690 O O . ASP A 1 91 ? -4.720 -13.288 -13.023 1.00 94.50 91 ASP A O 1
ATOM 694 N N . ARG A 1 92 ? -4.620 -13.811 -10.840 1.00 94.38 92 ARG A N 1
ATOM 695 C CA . ARG A 1 92 ? -5.734 -12.936 -10.431 1.00 94.38 92 ARG A CA 1
ATOM 696 C C . ARG A 1 92 ? -5.469 -11.462 -10.768 1.00 94.38 92 ARG A C 1
ATOM 698 O O . ARG A 1 92 ? -6.377 -10.750 -11.183 1.00 94.38 92 ARG A O 1
ATOM 705 N N . VAL A 1 93 ? -4.223 -11.018 -10.596 1.00 95.75 93 VAL A N 1
ATOM 706 C CA . VAL A 1 93 ? -3.778 -9.639 -10.829 1.00 95.75 93 VAL A CA 1
ATOM 707 C C . VAL A 1 93 ? -3.685 -9.394 -12.331 1.00 95.75 93 VAL A C 1
ATOM 709 O O . VAL A 1 93 ? -4.238 -8.420 -12.840 1.00 95.75 93 VAL A O 1
ATOM 712 N N . LEU A 1 94 ? -3.076 -10.334 -13.058 1.00 95.25 94 LEU A N 1
ATOM 713 C CA . LEU A 1 94 ? -2.973 -10.266 -14.512 1.00 95.25 94 LEU A CA 1
ATOM 714 C C . LEU A 1 94 ? -4.359 -10.258 -15.177 1.00 95.25 94 LEU A C 1
ATOM 716 O O . LEU A 1 94 ? -4.616 -9.459 -16.074 1.00 95.25 94 LEU A O 1
ATOM 720 N N . ALA A 1 95 ? -5.283 -11.106 -14.717 1.00 95.31 95 ALA A N 1
ATOM 721 C CA . ALA A 1 95 ? -6.651 -11.168 -15.223 1.00 95.31 95 ALA A CA 1
ATOM 722 C C . ALA A 1 95 ? -7.417 -9.851 -15.023 1.00 95.31 95 ALA A C 1
ATOM 724 O O . ALA A 1 95 ? -8.148 -9.441 -15.923 1.00 95.31 95 ALA A O 1
ATOM 725 N N . ALA A 1 96 ? -7.215 -9.161 -13.895 1.00 94.94 96 ALA A N 1
ATOM 726 C CA . ALA A 1 96 ? -7.825 -7.857 -13.633 1.00 94.94 96 ALA A CA 1
ATOM 727 C C . ALA A 1 96 ? -7.312 -6.753 -14.582 1.00 94.94 96 ALA A C 1
ATOM 729 O O . ALA A 1 96 ? -8.057 -5.821 -14.915 1.00 94.94 96 ALA A O 1
ATOM 730 N N . ALA A 1 97 ? -6.063 -6.867 -15.043 1.00 94.50 97 ALA A N 1
ATOM 731 C CA . ALA A 1 97 ? -5.440 -5.937 -15.984 1.00 94.50 97 ALA A CA 1
ATOM 732 C C . ALA A 1 97 ? -5.753 -6.249 -17.461 1.00 94.50 97 ALA A C 1
ATOM 734 O O . ALA A 1 97 ? -5.786 -5.339 -18.290 1.00 94.50 97 ALA A O 1
ATOM 735 N N . ARG A 1 98 ? -6.017 -7.518 -17.811 1.00 92.00 98 ARG A N 1
ATOM 736 C CA . ARG A 1 98 ? -6.294 -7.942 -19.196 1.00 92.00 98 ARG A CA 1
ATOM 737 C C . ARG A 1 98 ? -7.451 -7.159 -19.829 1.00 92.00 98 ARG A C 1
ATOM 739 O O . ARG A 1 98 ? -8.473 -6.887 -19.203 1.00 92.00 98 ARG A O 1
ATOM 746 N N . GLY A 1 99 ? -7.284 -6.832 -21.111 1.00 88.56 99 GLY A N 1
ATOM 747 C CA . GLY A 1 99 ? -8.270 -6.089 -21.903 1.00 88.56 99 GLY A CA 1
ATOM 748 C C . GLY A 1 99 ? -8.270 -4.574 -21.673 1.00 88.56 99 GLY A C 1
ATOM 749 O O . GLY A 1 99 ? -9.061 -3.880 -22.308 1.00 88.56 99 GLY A O 1
ATOM 750 N N . LYS A 1 100 ? -7.392 -4.054 -20.806 1.00 90.25 100 LYS A N 1
ATOM 751 C CA . LYS A 1 100 ? -7.149 -2.616 -20.630 1.00 90.25 100 LYS A CA 1
ATOM 752 C C . LYS A 1 100 ? -5.866 -2.218 -21.356 1.00 90.25 100 LYS A C 1
ATOM 754 O O . LYS A 1 100 ? -4.950 -3.029 -21.457 1.00 90.25 100 LYS A O 1
ATOM 759 N N . GLN A 1 101 ? -5.831 -0.994 -21.886 1.00 86.38 101 GLN A N 1
ATOM 760 C CA . GLN A 1 101 ? -4.621 -0.452 -22.515 1.00 86.38 101 GLN A CA 1
ATOM 761 C C . GLN A 1 101 ? -3.566 -0.150 -21.452 1.00 86.38 101 GLN A C 1
ATOM 763 O O . GLN A 1 101 ? -2.476 -0.703 -21.508 1.00 86.38 101 GLN A O 1
ATOM 768 N N . ASP A 1 102 ? -3.962 0.634 -20.450 1.00 90.94 102 ASP A N 1
ATOM 769 C CA . ASP A 1 102 ? -3.129 1.041 -19.326 1.00 90.94 102 ASP A CA 1
ATOM 770 C C . ASP A 1 102 ? -3.871 0.755 -18.013 1.00 90.94 102 ASP A C 1
ATOM 772 O O . ASP A 1 102 ? -5.104 0.838 -17.937 1.00 90.94 102 ASP A O 1
ATOM 776 N N . VAL A 1 103 ? -3.115 0.422 -16.973 1.00 95.12 103 VAL A N 1
ATOM 777 C CA . VAL A 1 103 ? -3.581 0.272 -15.593 1.00 95.12 103 VAL A CA 1
ATOM 778 C C . VAL A 1 103 ? -2.612 0.951 -14.634 1.00 95.12 103 VAL A C 1
ATOM 780 O O . VAL A 1 103 ? -1.478 1.260 -14.993 1.00 95.12 103 VAL A O 1
ATOM 783 N N . ILE A 1 104 ? -3.046 1.165 -13.395 1.00 95.44 104 ILE A N 1
ATOM 784 C CA . ILE A 1 104 ? -2.165 1.640 -12.328 1.00 95.44 104 ILE A CA 1
ATOM 785 C C . ILE A 1 104 ? -1.923 0.497 -11.364 1.00 95.44 104 ILE A C 1
ATOM 787 O O . ILE A 1 104 ? -2.862 -0.092 -10.834 1.00 95.44 104 ILE A O 1
ATOM 791 N N . VAL A 1 105 ? -0.660 0.184 -11.139 1.00 96.44 105 VAL A N 1
ATOM 792 C CA . VAL A 1 105 ? -0.213 -0.797 -10.163 1.00 96.44 105 VAL A CA 1
ATOM 793 C C . VAL A 1 105 ? 0.052 -0.081 -8.846 1.00 96.44 105 VAL A C 1
ATOM 795 O O . VAL A 1 105 ? 0.822 0.873 -8.807 1.00 96.44 105 VAL A O 1
ATOM 798 N N . GLY A 1 106 ? -0.602 -0.532 -7.779 1.00 96.81 106 GLY A N 1
ATOM 799 C CA . GLY A 1 106 ? -0.362 -0.067 -6.420 1.00 96.81 106 GLY A CA 1
ATOM 800 C C . GLY A 1 106 ? 0.419 -1.095 -5.614 1.00 96.81 106 GLY A C 1
ATOM 801 O O . GLY A 1 106 ? -0.006 -2.250 -5.522 1.00 96.81 106 GLY A O 1
ATOM 802 N N . ILE A 1 107 ? 1.541 -0.681 -5.025 1.00 97.44 107 ILE A N 1
ATOM 803 C CA . ILE A 1 107 ? 2.402 -1.539 -4.199 1.00 97.44 107 ILE A CA 1
ATOM 804 C C . ILE A 1 107 ? 2.800 -0.782 -2.942 1.00 97.44 107 ILE A C 1
ATOM 806 O O . ILE A 1 107 ? 3.333 0.325 -3.013 1.00 97.44 107 ILE A O 1
ATOM 810 N N . ARG A 1 108 ? 2.551 -1.368 -1.774 1.00 97.75 108 ARG A N 1
ATOM 811 C CA . ARG A 1 108 ? 2.946 -0.735 -0.517 1.00 97.75 108 ARG A CA 1
ATOM 812 C C . ARG A 1 108 ? 4.463 -0.848 -0.283 1.00 97.75 108 ARG A C 1
ATOM 814 O O . ARG A 1 108 ? 5.043 -1.857 -0.693 1.00 97.75 108 ARG A O 1
ATOM 821 N N . PRO A 1 109 ? 5.105 0.156 0.341 1.00 97.31 109 P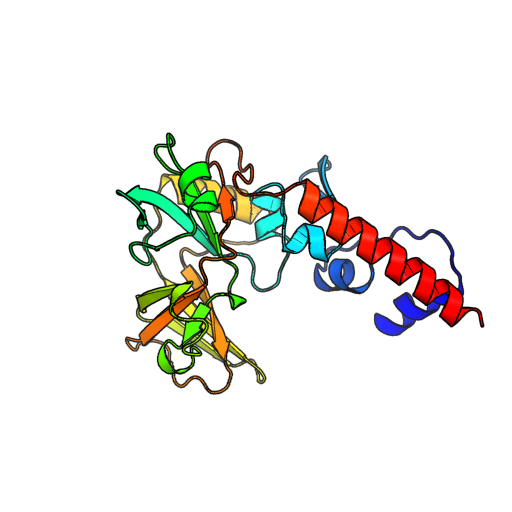RO A N 1
ATOM 822 C CA . PRO A 1 109 ? 6.553 0.169 0.570 1.00 97.31 109 PRO A CA 1
ATOM 823 C C . PRO A 1 109 ? 7.100 -1.077 1.277 1.00 97.31 109 PRO A C 1
ATOM 825 O O . PRO A 1 109 ? 8.183 -1.541 0.932 1.00 97.31 109 PRO A O 1
ATOM 828 N N . GLU A 1 110 ? 6.345 -1.661 2.210 1.00 96.81 110 GLU A N 1
ATOM 829 C CA . GLU A 1 110 ? 6.735 -2.851 2.978 1.00 96.81 110 GLU A CA 1
ATOM 830 C C . GLU A 1 110 ? 6.770 -4.155 2.174 1.00 96.81 110 GLU A C 1
ATOM 832 O O . GLU A 1 110 ? 7.244 -5.170 2.676 1.00 96.81 110 GLU A O 1
ATOM 837 N N . PHE A 1 111 ? 6.273 -4.149 0.934 1.00 97.31 111 PHE A N 1
ATOM 838 C CA . PHE A 1 111 ? 6.393 -5.292 0.027 1.00 97.31 111 PHE A CA 1
ATOM 839 C C . PHE A 1 111 ? 7.662 -5.255 -0.819 1.00 97.31 111 PHE A C 1
ATOM 841 O O . PHE A 1 111 ? 7.869 -6.146 -1.641 1.00 97.31 111 PHE A O 1
ATOM 848 N N . PHE A 1 112 ? 8.511 -4.250 -0.622 1.00 97.44 112 PHE A N 1
ATOM 849 C CA . PHE A 1 112 ? 9.856 -4.218 -1.168 1.00 97.44 112 PHE A CA 1
ATOM 850 C C . PHE A 1 112 ? 10.864 -4.698 -0.124 1.00 97.44 112 PHE A C 1
ATOM 852 O O . PHE A 1 112 ? 10.619 -4.611 1.074 1.00 97.44 112 PHE A O 1
ATOM 859 N N . GLU A 1 113 ? 11.997 -5.218 -0.586 1.00 96.69 113 GLU A N 1
ATOM 860 C CA . GLU A 1 113 ? 13.106 -5.622 0.276 1.00 96.69 113 GLU A CA 1
ATOM 861 C C . GLU A 1 113 ? 14.433 -5.595 -0.498 1.00 96.69 113 GLU A C 1
ATOM 863 O O . GLU A 1 113 ? 14.474 -5.608 -1.733 1.00 96.69 113 GLU A O 1
ATOM 868 N N . ASP A 1 114 ? 15.541 -5.577 0.237 1.00 97.31 114 ASP A N 1
ATOM 869 C CA . ASP A 1 114 ? 16.872 -5.880 -0.285 1.00 97.31 114 ASP A CA 1
ATOM 870 C C . ASP A 1 114 ? 16.920 -7.333 -0.800 1.00 97.31 114 ASP A C 1
ATOM 872 O O . ASP A 1 114 ? 16.726 -8.270 -0.026 1.00 97.31 114 ASP A O 1
ATOM 876 N N . ASP A 1 115 ? 17.214 -7.555 -2.091 1.00 97.19 115 ASP A N 1
ATOM 877 C CA . ASP A 1 115 ? 17.239 -8.905 -2.694 1.00 97.19 115 ASP A CA 1
ATOM 878 C C . ASP A 1 115 ? 18.166 -9.879 -1.945 1.00 97.19 115 ASP A C 1
ATOM 880 O O . ASP A 1 115 ? 17.923 -11.091 -1.934 1.00 97.19 115 ASP A O 1
ATOM 884 N N . ALA A 1 116 ? 19.216 -9.360 -1.297 1.00 96.62 116 ALA A N 1
ATOM 885 C CA . ALA A 1 116 ? 20.152 -10.154 -0.508 1.00 96.62 116 ALA A CA 1
ATOM 886 C C . ALA A 1 116 ? 19.563 -10.661 0.822 1.00 96.62 116 ALA A C 1
ATOM 888 O O . ALA A 1 116 ? 20.117 -11.592 1.404 1.00 96.62 116 ALA A O 1
ATOM 889 N N . LEU A 1 117 ? 18.470 -10.061 1.300 1.00 96.31 117 LEU A N 1
ATOM 890 C CA . LEU A 1 117 ? 17.804 -10.394 2.563 1.00 96.31 117 LEU A CA 1
ATOM 891 C C . LEU A 1 117 ? 16.492 -11.167 2.372 1.00 96.31 117 LEU A C 1
ATOM 893 O O . LEU A 1 117 ? 15.880 -11.575 3.354 1.00 96.31 117 LEU A O 1
ATOM 897 N N . VAL A 1 118 ? 16.070 -11.398 1.126 1.00 96.19 118 VAL A N 1
ATOM 898 C CA . VAL A 1 118 ? 14.851 -12.156 0.822 1.00 96.19 118 VAL A CA 1
ATOM 89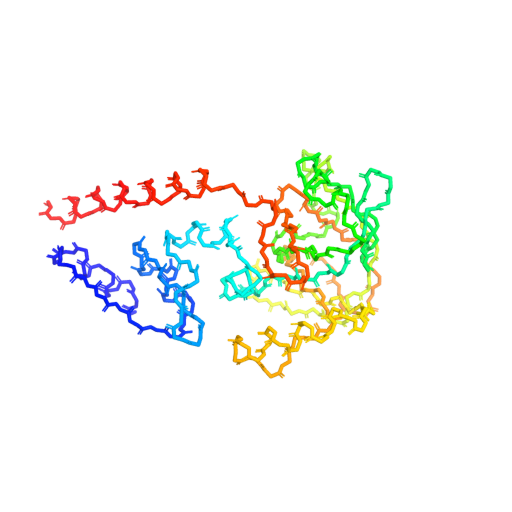9 C C . VAL A 1 118 ? 15.040 -13.638 1.133 1.00 96.19 118 VAL A C 1
ATOM 901 O O . VAL A 1 118 ? 15.931 -14.292 0.577 1.00 96.19 118 VAL A O 1
ATOM 904 N N . ASP A 1 119 ? 14.132 -14.176 1.947 1.00 94.44 119 ASP A N 1
ATOM 905 C CA . ASP A 1 119 ? 14.034 -15.604 2.244 1.00 94.44 119 ASP A CA 1
ATOM 906 C C . ASP A 1 119 ? 13.768 -16.436 0.980 1.00 94.44 119 ASP A C 1
ATOM 908 O O . ASP A 1 119 ? 12.896 -16.114 0.167 1.00 94.44 119 ASP A O 1
ATOM 912 N N . ASP A 1 120 ? 14.431 -17.588 0.856 1.00 94.12 120 ASP A N 1
ATOM 913 C CA . ASP A 1 120 ? 14.278 -18.481 -0.304 1.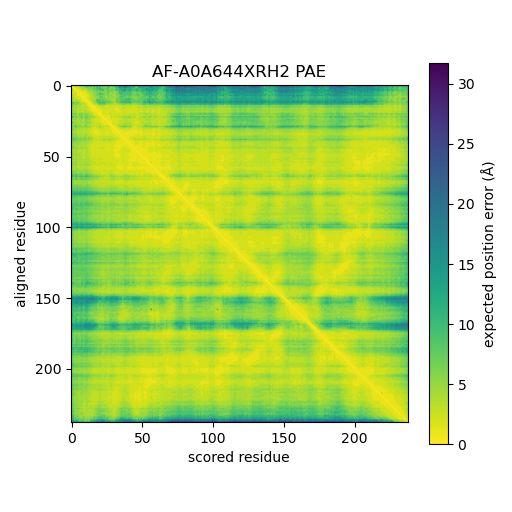00 94.12 120 ASP A CA 1
ATOM 914 C C . ASP A 1 120 ? 12.831 -18.948 -0.525 1.00 94.12 120 ASP A C 1
ATOM 916 O O . ASP A 1 120 ? 12.405 -19.148 -1.662 1.00 94.12 120 ASP A O 1
ATOM 920 N N . ALA A 1 121 ? 12.044 -19.068 0.549 1.00 94.88 121 ALA A N 1
ATOM 921 C CA . ALA A 1 121 ? 10.628 -19.417 0.473 1.00 94.88 121 ALA A CA 1
ATOM 922 C C . ALA A 1 121 ? 9.759 -18.304 -0.143 1.00 94.88 121 ALA A C 1
ATOM 924 O O . ALA A 1 121 ? 8.703 -18.596 -0.706 1.00 94.88 121 ALA A O 1
ATOM 925 N N . ALA A 1 122 ? 10.183 -17.041 -0.039 1.00 93.62 122 ALA A N 1
ATOM 926 C CA . ALA A 1 122 ? 9.471 -15.893 -0.591 1.00 93.62 122 ALA A CA 1
ATOM 927 C C . ALA A 1 122 ? 9.846 -15.628 -2.057 1.00 93.62 122 ALA A C 1
ATOM 929 O O . ALA A 1 122 ? 8.995 -15.178 -2.824 1.00 93.62 122 ALA A O 1
ATOM 930 N N . ARG A 1 123 ? 11.077 -15.967 -2.473 1.00 93.31 123 ARG A N 1
ATOM 931 C CA . ARG A 1 123 ? 11.611 -15.690 -3.823 1.00 93.31 123 ARG A CA 1
ATOM 932 C C . ARG A 1 123 ? 10.665 -16.023 -4.989 1.00 93.31 123 ARG A C 1
ATOM 934 O O . ARG A 1 123 ? 10.578 -15.186 -5.886 1.00 93.31 123 ARG A O 1
ATOM 941 N N . PRO A 1 124 ? 9.932 -17.158 -5.009 1.00 94.25 124 PRO A N 1
ATOM 942 C CA . PRO A 1 124 ? 9.035 -17.492 -6.122 1.00 94.25 124 PRO A CA 1
ATOM 943 C C . PRO A 1 124 ? 7.845 -16.540 -6.302 1.00 94.25 124 PRO A C 1
ATOM 945 O O . PRO A 1 124 ? 7.193 -16.575 -7.341 1.00 94.25 124 PRO A O 1
ATOM 948 N N . TYR A 1 125 ? 7.532 -15.726 -5.293 1.00 94.06 125 TYR A N 1
ATOM 949 C CA . TYR A 1 125 ? 6.341 -14.875 -5.254 1.00 94.06 125 TYR A CA 1
ATOM 950 C C . TYR A 1 125 ? 6.611 -13.411 -5.614 1.00 94.06 125 TYR A C 1
ATOM 952 O O . TYR A 1 125 ? 5.702 -12.577 -5.568 1.00 94.06 125 TYR A O 1
ATOM 960 N N . GLY A 1 126 ? 7.849 -13.082 -5.967 1.00 93.81 126 GLY A N 1
ATOM 961 C CA . GLY A 1 126 ? 8.234 -11.717 -6.276 1.00 93.81 126 GLY A CA 1
ATOM 962 C C . GLY A 1 126 ? 9.141 -11.602 -7.482 1.00 93.81 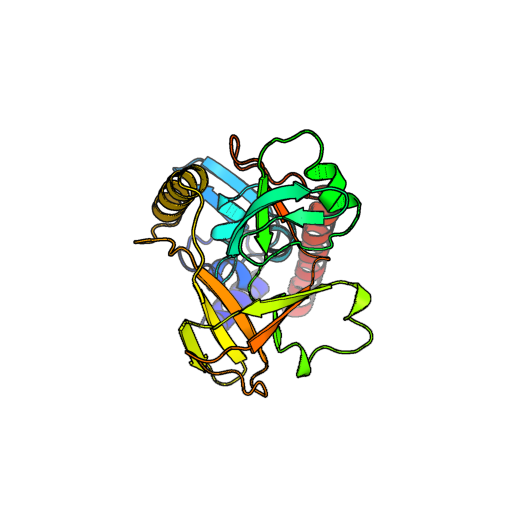126 GLY A C 1
ATOM 963 O O . GLY A 1 126 ? 9.510 -12.586 -8.121 1.00 93.81 126 GLY A O 1
ATOM 964 N N . THR A 1 127 ? 9.491 -10.364 -7.799 1.00 95.38 127 THR A N 1
ATOM 965 C CA . THR A 1 127 ? 10.373 -10.027 -8.915 1.00 95.38 127 THR A CA 1
ATOM 966 C C . THR A 1 127 ? 11.558 -9.233 -8.389 1.00 95.38 127 THR A C 1
ATOM 968 O O . THR A 1 127 ? 11.376 -8.280 -7.636 1.00 95.38 127 THR A O 1
ATOM 971 N N . THR A 1 128 ? 12.771 -9.611 -8.791 1.00 96.38 128 THR A N 1
ATOM 972 C CA . THR A 1 128 ? 13.969 -8.803 -8.538 1.00 96.38 128 THR A CA 1
ATOM 973 C C . THR A 1 128 ? 14.186 -7.829 -9.691 1.00 96.38 128 THR A C 1
ATOM 975 O O . THR A 1 128 ? 14.088 -8.217 -10.855 1.00 96.38 128 THR A O 1
ATOM 978 N N . PHE A 1 129 ? 14.540 -6.590 -9.370 1.00 95.62 129 PHE A N 1
ATOM 979 C CA . PHE A 1 129 ? 14.907 -5.553 -10.325 1.00 95.62 129 PHE A CA 1
ATOM 980 C C . PHE A 1 129 ? 16.141 -4.785 -9.841 1.00 95.62 129 PHE A C 1
ATOM 982 O O . PHE A 1 129 ? 16.485 -4.792 -8.656 1.00 95.62 129 PHE A O 1
ATOM 989 N N . GLU A 1 130 ? 16.843 -4.151 -10.775 1.00 96.12 130 GLU A N 1
ATOM 990 C CA . GLU A 1 130 ? 17.960 -3.262 -10.464 1.00 96.12 130 GLU A CA 1
ATOM 991 C C . GLU A 1 130 ? 17.480 -1.817 -10.461 1.00 96.12 130 GLU A C 1
ATOM 993 O O . GLU A 1 130 ? 16.802 -1.373 -11.385 1.00 96.12 130 GLU A O 1
ATOM 998 N N . ALA A 1 131 ? 17.849 -1.080 -9.421 1.00 96.06 131 ALA A N 1
ATOM 999 C CA . ALA A 1 131 ? 17.550 0.335 -9.296 1.00 96.06 131 ALA A CA 1
ATOM 1000 C C . ALA A 1 131 ? 18.667 1.046 -8.534 1.00 96.06 131 ALA A C 1
ATOM 1002 O O . ALA A 1 131 ? 19.435 0.432 -7.796 1.00 96.06 131 ALA A O 1
ATOM 1003 N N . THR A 1 132 ? 18.756 2.362 -8.700 1.00 96.69 132 THR A N 1
ATOM 1004 C CA . THR A 1 132 ? 19.654 3.201 -7.903 1.00 96.69 132 THR A CA 1
ATOM 1005 C C . THR A 1 132 ? 18.793 4.097 -7.028 1.00 96.69 132 THR A C 1
ATOM 1007 O O . THR A 1 132 ? 18.251 5.071 -7.548 1.00 96.69 132 THR A O 1
ATOM 1010 N N . PRO A 1 133 ? 18.634 3.795 -5.726 1.00 96.81 133 PRO A N 1
ATOM 1011 C CA . PRO A 1 133 ? 17.931 4.701 -4.832 1.00 96.81 133 PRO A CA 1
ATOM 1012 C C . PRO A 1 133 ? 18.621 6.068 -4.839 1.00 96.81 133 PRO A C 1
ATOM 1014 O O . PRO A 1 133 ? 19.845 6.128 -4.721 1.00 96.81 133 PRO A O 1
ATOM 1017 N N . SER A 1 134 ? 17.876 7.159 -4.974 1.00 96.62 134 SER A N 1
ATOM 1018 C CA . SER A 1 134 ? 18.409 8.523 -4.954 1.00 96.62 134 SER A CA 1
ATOM 1019 C C . SER A 1 134 ? 18.953 8.862 -3.568 1.00 96.62 134 SER A C 1
ATOM 1021 O O . SER A 1 134 ? 20.114 9.252 -3.417 1.00 96.62 134 SER A O 1
ATOM 1023 N N . HIS A 1 135 ? 18.167 8.579 -2.531 1.00 95.81 135 HIS A N 1
ATOM 1024 C CA . HIS A 1 135 ? 18.604 8.620 -1.144 1.00 95.81 135 HIS A CA 1
ATOM 1025 C C . HIS A 1 135 ? 17.979 7.510 -0.300 1.00 95.81 135 HIS A C 1
ATOM 1027 O O . HIS A 1 135 ? 17.073 6.787 -0.720 1.00 95.81 135 HIS A O 1
ATOM 1033 N N . THR A 1 136 ? 18.484 7.382 0.925 1.00 96.25 136 THR A N 1
ATOM 1034 C CA . THR A 1 136 ? 17.974 6.443 1.921 1.00 96.25 136 THR A CA 1
ATOM 1035 C C . THR A 1 136 ? 17.838 7.120 3.275 1.00 96.25 136 THR A C 1
ATOM 1037 O O . THR A 1 136 ? 18.775 7.794 3.706 1.00 96.25 136 THR A O 1
ATOM 1040 N N . GLU A 1 137 ? 16.732 6.880 3.965 1.00 96.00 137 GLU A N 1
ATOM 1041 C CA . GLU A 1 137 ? 16.436 7.416 5.292 1.00 96.00 137 GLU A CA 1
ATOM 1042 C C . GLU A 1 137 ? 16.428 6.283 6.314 1.00 96.00 137 GLU A C 1
ATOM 1044 O O . GLU A 1 137 ? 15.718 5.297 6.149 1.00 96.00 137 GLU A O 1
ATOM 1049 N N . TRP A 1 138 ? 17.235 6.391 7.367 1.00 93.06 138 TRP A N 1
ATOM 1050 C CA . TRP A 1 138 ? 17.295 5.370 8.412 1.00 93.06 138 TRP A CA 1
ATOM 1051 C C . TRP A 1 138 ? 16.451 5.796 9.611 1.00 93.06 138 TRP A C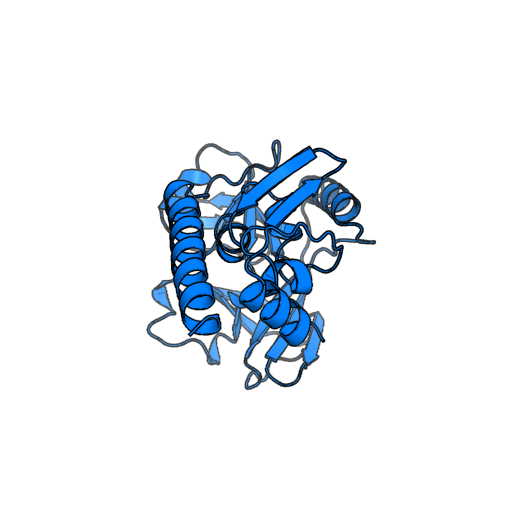 1
ATOM 1053 O O . TRP A 1 138 ? 16.721 6.834 10.216 1.00 93.06 138 TRP A O 1
ATOM 1063 N N . LEU A 1 139 ? 15.457 4.981 9.965 1.00 93.38 139 LEU A N 1
ATOM 1064 C CA . LEU A 1 139 ? 14.467 5.294 11.002 1.00 93.38 139 LEU A CA 1
ATOM 1065 C C . LEU A 1 139 ? 14.701 4.541 12.317 1.00 93.38 139 LEU A C 1
ATOM 1067 O O . LEU A 1 139 ? 13.969 4.730 13.286 1.00 93.38 139 LEU A O 1
ATOM 1071 N N . GLY A 1 140 ? 15.730 3.694 12.377 1.00 92.44 140 GLY A N 1
ATOM 1072 C CA . GLY A 1 140 ? 16.031 2.868 13.543 1.00 92.44 140 GLY A CA 1
ATOM 1073 C C . GLY A 1 140 ? 15.754 1.393 13.286 1.00 92.44 140 GLY A C 1
ATOM 1074 O O . GLY A 1 140 ? 16.683 0.606 13.107 1.00 92.44 140 GLY A O 1
ATOM 1075 N N . ASN A 1 141 ? 14.474 1.019 13.284 1.00 91.81 141 ASN A N 1
ATOM 1076 C CA . ASN A 1 141 ? 14.006 -0.356 13.063 1.00 91.81 141 ASN A CA 1
ATOM 1077 C C . ASN A 1 141 ? 13.956 -0.749 11.579 1.00 91.81 141 ASN A C 1
ATOM 1079 O O . ASN A 1 141 ? 14.044 -1.936 11.264 1.00 91.81 141 ASN A O 1
ATOM 1083 N N . GLU A 1 142 ? 13.866 0.235 10.688 1.00 93.88 142 GLU A N 1
ATOM 1084 C CA . GLU A 1 142 ? 13.796 0.072 9.237 1.00 93.88 142 GLU A CA 1
ATOM 1085 C C . GLU A 1 142 ? 14.498 1.231 8.517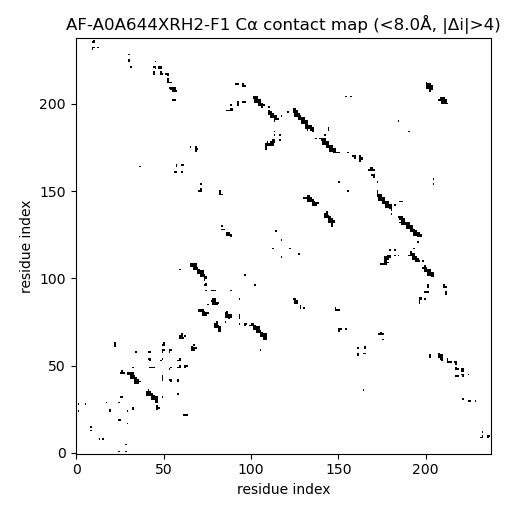 1.00 93.88 142 GLU A C 1
ATOM 1087 O O . GLU A 1 142 ? 14.945 2.206 9.136 1.00 93.88 142 GLU A O 1
ATOM 1092 N N . GLN A 1 143 ? 14.631 1.098 7.202 1.00 95.62 143 GLN A N 1
ATOM 1093 C CA . GLN A 1 143 ? 15.215 2.103 6.328 1.00 95.62 143 GLN A CA 1
ATOM 1094 C C . GLN A 1 143 ? 14.296 2.318 5.124 1.00 95.62 143 GLN A C 1
ATOM 1096 O O . GLN A 1 143 ? 13.875 1.350 4.505 1.00 95.62 143 GLN A O 1
ATOM 1101 N N . TYR A 1 144 ? 14.030 3.564 4.742 1.00 97.06 144 TYR A N 1
ATOM 1102 C CA . TYR A 1 144 ? 13.369 3.869 3.474 1.00 97.06 144 TYR A CA 1
ATOM 1103 C C . TYR A 1 144 ? 14.401 4.133 2.385 1.00 97.06 144 TYR A C 1
ATOM 1105 O O . TYR A 1 144 ? 15.417 4.791 2.616 1.00 97.06 144 TYR A O 1
ATOM 1113 N N . GLY A 1 145 ? 14.160 3.601 1.194 1.00 96.94 145 GLY A N 1
ATOM 1114 C CA . GLY A 1 145 ? 14.862 3.947 -0.035 1.00 96.94 145 GLY A CA 1
ATOM 1115 C C . GLY A 1 145 ? 13.903 4.626 -1.001 1.00 96.94 145 GLY A C 1
ATOM 1116 O O . GLY A 1 145 ? 12.732 4.272 -1.054 1.00 96.94 145 GLY A O 1
ATOM 1117 N N . TYR A 1 146 ? 14.398 5.592 -1.762 1.00 96.94 146 TYR A N 1
ATOM 1118 C CA . TYR A 1 146 ? 13.591 6.345 -2.717 1.00 96.94 146 TYR A CA 1
ATOM 1119 C C . TYR A 1 146 ? 14.158 6.090 -4.101 1.00 96.94 146 TYR A C 1
ATOM 1121 O O . TYR A 1 146 ? 15.339 6.333 -4.328 1.00 96.94 146 TYR A O 1
ATOM 1129 N N . VAL A 1 147 ? 13.358 5.524 -4.997 1.00 96.31 147 VAL A N 1
ATOM 1130 C CA . VAL A 1 147 ? 13.767 5.169 -6.358 1.00 96.31 147 VAL A CA 1
ATOM 1131 C C . VAL A 1 147 ? 12.997 6.043 -7.331 1.00 96.31 147 VAL A C 1
ATOM 1133 O O . VAL A 1 147 ? 11.806 5.826 -7.544 1.00 96.31 147 VAL A O 1
ATOM 1136 N N . ASP A 1 148 ? 13.676 7.025 -7.910 1.00 93.94 148 ASP A N 1
ATOM 1137 C CA . ASP A 1 148 ? 13.076 7.918 -8.898 1.00 93.94 148 ASP A CA 1
ATOM 1138 C C . ASP A 1 148 ? 12.842 7.166 -10.215 1.00 93.94 148 ASP A C 1
ATOM 1140 O O . ASP A 1 148 ? 13.639 6.308 -10.610 1.00 93.94 148 ASP A O 1
ATOM 1144 N N . TYR A 1 149 ? 11.751 7.487 -10.905 1.00 90.88 149 TYR A N 1
ATOM 1145 C CA . TYR A 1 149 ? 11.426 6.907 -12.202 1.00 90.88 149 TYR A CA 1
ATOM 1146 C C . TYR A 1 149 ? 10.776 7.942 -13.123 1.00 90.88 149 TYR A C 1
ATOM 1148 O O . TYR A 1 149 ? 10.252 8.963 -12.683 1.00 90.88 149 TYR A O 1
ATOM 1156 N N . GLU A 1 150 ? 10.801 7.678 -14.428 1.00 85.12 150 GLU A N 1
ATOM 1157 C CA . GLU A 1 150 ? 10.095 8.520 -15.392 1.00 85.12 150 GLU A CA 1
ATOM 1158 C C . GLU A 1 150 ? 8.598 8.188 -15.373 1.00 85.12 150 GLU A C 1
ATOM 1160 O O . GLU A 1 150 ? 8.192 7.069 -15.701 1.00 85.12 150 GLU A O 1
ATOM 1165 N N . GLN A 1 151 ? 7.769 9.154 -14.969 1.00 79.38 151 GLN A N 1
ATOM 1166 C CA . GLN A 1 151 ? 6.316 9.004 -14.997 1.00 79.38 151 GLN A CA 1
ATOM 1167 C C . GLN A 1 151 ? 5.745 9.209 -16.401 1.00 79.38 151 GLN A C 1
ATOM 1169 O O . GLN A 1 151 ? 6.122 10.131 -17.126 1.00 79.38 151 GLN A O 1
ATOM 1174 N N . ASP A 1 152 ? 4.758 8.383 -16.752 1.00 79.50 152 ASP A N 1
ATOM 1175 C CA . ASP A 1 152 ? 3.915 8.638 -17.917 1.00 79.50 152 ASP A CA 1
ATOM 1176 C C . ASP A 1 152 ? 3.120 9.943 -17.690 1.00 79.50 152 ASP A C 1
ATOM 1178 O O . ASP A 1 152 ? 2.445 10.063 -16.660 1.00 79.50 152 ASP A O 1
ATOM 1182 N N . PRO A 1 153 ? 3.129 10.908 -18.632 1.00 81.25 153 PRO A N 1
ATOM 1183 C CA . PRO A 1 153 ? 2.408 12.174 -18.485 1.00 81.25 153 PRO A CA 1
ATOM 1184 C C . PRO A 1 153 ? 0.913 12.030 -18.167 1.00 81.25 153 PRO A C 1
ATOM 1186 O O . PRO A 1 153 ? 0.337 12.892 -17.502 1.00 81.25 153 PRO A O 1
ATOM 1189 N N . LYS A 1 154 ? 0.258 10.956 -18.629 1.00 75.94 154 LYS A N 1
ATOM 1190 C CA . LYS A 1 154 ? -1.150 10.682 -18.308 1.00 75.94 154 LYS A CA 1
ATOM 1191 C C . LYS A 1 154 ? -1.329 10.294 -16.844 1.00 75.94 154 LYS A C 1
ATOM 1193 O O . LYS A 1 154 ? -2.330 10.665 -16.238 1.00 75.94 154 LYS A O 1
ATOM 1198 N N . VAL A 1 155 ? -0.379 9.541 -16.290 1.00 78.94 155 VAL A N 1
ATOM 1199 C CA . VAL A 1 155 ? -0.400 9.127 -14.883 1.00 78.94 155 VAL A CA 1
ATOM 1200 C C . VAL A 1 155 ? -0.013 10.290 -13.979 1.00 78.94 155 VAL A C 1
ATOM 1202 O O . VAL A 1 155 ? -0.652 10.450 -12.945 1.00 78.94 155 VAL A O 1
ATOM 1205 N N . GLN A 1 156 ? 0.904 11.162 -14.410 1.00 83.75 156 GLN A N 1
ATOM 1206 C CA . GLN A 1 156 ? 1.260 12.381 -13.676 1.00 83.75 156 GLN A CA 1
ATOM 1207 C C . GLN A 1 156 ? 0.029 13.237 -13.355 1.00 83.75 156 GLN A C 1
ATOM 1209 O O . GLN A 1 156 ? -0.205 13.559 -12.198 1.00 83.75 156 GLN A O 1
ATOM 1214 N N . ALA A 1 157 ? -0.832 13.524 -14.339 1.00 84.62 157 ALA A N 1
ATOM 1215 C CA . ALA A 1 157 ? -2.033 14.335 -14.106 1.00 84.62 157 ALA A CA 1
ATOM 1216 C C . ALA A 1 157 ? -2.990 13.719 -13.065 1.00 84.62 157 ALA A C 1
ATOM 1218 O O . ALA A 1 157 ? -3.628 14.437 -12.291 1.00 84.62 157 ALA A O 1
ATOM 1219 N N . LEU A 1 158 ? -3.088 12.387 -13.040 1.00 85.50 158 LEU A N 1
ATOM 1220 C CA . LEU A 1 158 ? -3.882 11.670 -12.049 1.00 85.50 158 LEU A CA 1
ATOM 1221 C C . LEU A 1 158 ? -3.213 11.676 -10.669 1.00 85.50 158 LEU A C 1
ATOM 1223 O O . LEU A 1 158 ? -3.910 11.825 -9.668 1.00 85.50 158 LEU A O 1
ATOM 1227 N N . MET A 1 159 ? -1.886 11.536 -10.606 1.00 87.44 159 MET A N 1
ATOM 1228 C CA . MET A 1 159 ? -1.129 11.643 -9.356 1.00 87.44 159 MET A CA 1
ATOM 1229 C C . MET A 1 159 ? -1.220 13.059 -8.779 1.00 87.44 159 MET A C 1
ATOM 1231 O O . MET A 1 159 ? -1.421 13.200 -7.580 1.00 87.44 159 MET A O 1
ATOM 1235 N N . ASP A 1 160 ? -1.211 14.099 -9.614 1.00 86.81 160 ASP A N 1
ATOM 1236 C CA . ASP A 1 160 ? -1.401 15.493 -9.195 1.00 86.81 160 ASP A CA 1
ATOM 1237 C C . ASP A 1 160 ? -2.821 15.753 -8.659 1.00 86.81 160 ASP A C 1
ATOM 1239 O O . ASP A 1 160 ? -3.040 16.581 -7.770 1.00 86.81 160 ASP A O 1
ATOM 1243 N N . GLU A 1 161 ? -3.840 15.091 -9.217 1.00 87.88 161 GLU A N 1
ATOM 1244 C CA . GLU A 1 161 ? -5.192 15.124 -8.651 1.00 87.88 161 GLU A CA 1
ATOM 1245 C C . GLU A 1 161 ? -5.260 14.380 -7.317 1.00 87.88 161 GLU A C 1
ATOM 1247 O O . GLU A 1 161 ? -5.818 14.910 -6.354 1.00 87.88 161 GLU A O 1
ATOM 1252 N N . LEU A 1 162 ? -4.653 13.196 -7.240 1.00 87.19 162 LEU A N 1
ATOM 1253 C CA . LEU A 1 162 ? -4.599 12.408 -6.017 1.00 87.19 162 LEU A CA 1
ATOM 1254 C C . LEU A 1 162 ? -3.857 13.153 -4.899 1.00 87.19 162 LEU A C 1
ATOM 1256 O O . LEU A 1 162 ? -4.388 13.233 -3.797 1.00 87.19 162 LEU A O 1
ATOM 1260 N N . ALA A 1 163 ? -2.707 13.766 -5.186 1.00 87.56 163 ALA A N 1
ATOM 1261 C CA . ALA A 1 163 ? -1.935 14.578 -4.244 1.00 87.56 163 ALA A CA 1
ATOM 1262 C C . ALA A 1 163 ? -2.794 15.693 -3.633 1.00 87.56 163 ALA A C 1
ATOM 1264 O O . ALA A 1 163 ? -2.883 15.818 -2.412 1.00 87.56 163 ALA A O 1
ATOM 1265 N N . ARG A 1 164 ? -3.524 16.433 -4.482 1.00 88.69 164 ARG A N 1
ATOM 1266 C CA . ARG A 1 164 ? -4.462 17.476 -4.038 1.00 88.69 164 ARG A CA 1
ATOM 1267 C C . ARG A 1 164 ? -5.578 16.928 -3.163 1.00 88.69 164 ARG A C 1
ATOM 1269 O O . ARG A 1 164 ? -5.992 17.595 -2.225 1.00 88.69 164 ARG A O 1
ATOM 1276 N N . ASP A 1 165 ? -6.098 15.747 -3.479 1.00 88.06 165 ASP A N 1
ATOM 1277 C CA . ASP A 1 165 ? -7.148 15.127 -2.674 1.00 88.06 165 ASP A CA 1
ATOM 1278 C C . ASP A 1 165 ? -6.631 14.623 -1.320 1.00 88.06 165 ASP A C 1
ATOM 1280 O O . ASP A 1 165 ? -7.398 14.588 -0.359 1.00 88.06 165 ASP A O 1
ATOM 1284 N N . LEU A 1 166 ? -5.357 14.231 -1.246 1.00 85.00 166 LEU A N 1
ATOM 1285 C CA . LEU A 1 166 ? -4.674 13.777 -0.033 1.00 85.00 166 LEU A CA 1
ATOM 1286 C C . LEU A 1 166 ? -4.115 14.931 0.821 1.00 85.00 166 LEU A C 1
ATOM 1288 O O . LEU A 1 166 ? -3.450 14.657 1.818 1.00 85.00 166 LEU A O 1
ATOM 1292 N N . ASP A 1 167 ? -4.367 16.189 0.438 1.00 84.00 167 ASP A N 1
ATOM 1293 C CA . ASP A 1 167 ? -3.768 17.391 1.035 1.00 84.00 167 ASP A CA 1
ATOM 1294 C C . ASP A 1 167 ? -2.221 17.328 1.076 1.00 84.00 167 ASP A C 1
ATOM 1296 O O . ASP A 1 167 ? -1.582 17.754 2.039 1.00 84.00 167 ASP A O 1
ATOM 1300 N N . GLN A 1 168 ? -1.613 16.772 0.021 1.00 82.00 168 GLN A N 1
ATOM 1301 C CA . GLN A 1 168 ? -0.164 16.712 -0.186 1.00 82.00 168 GLN A CA 1
ATOM 1302 C C . GLN A 1 168 ? 0.281 17.767 -1.209 1.00 82.00 168 GLN A C 1
ATOM 1304 O O . GLN A 1 168 ? -0.423 18.019 -2.187 1.00 82.00 168 GLN A O 1
ATOM 1309 N N . ASP A 1 169 ? 1.464 18.357 -1.000 1.00 76.69 169 ASP A N 1
ATOM 1310 C CA . ASP A 1 169 ? 2.027 19.366 -1.912 1.00 76.69 169 ASP A CA 1
ATOM 1311 C C . ASP A 1 169 ? 2.331 18.773 -3.298 1.00 76.69 169 ASP A C 1
ATOM 1313 O O . ASP A 1 169 ? 2.022 19.380 -4.323 1.00 76.69 169 ASP A O 1
ATOM 1317 N N . GLU A 1 170 ? 2.917 17.574 -3.324 1.00 78.62 170 GLU A N 1
ATOM 1318 C CA . GLU A 1 170 ? 3.258 16.834 -4.537 1.00 78.62 170 GLU A CA 1
ATOM 1319 C C . GLU A 1 170 ? 3.340 15.335 -4.222 1.00 78.62 170 GLU A C 1
ATOM 1321 O O . GLU A 1 170 ? 3.733 14.941 -3.121 1.00 78.62 170 GLU A O 1
ATOM 1326 N N . MET A 1 171 ? 3.003 14.495 -5.202 1.00 78.19 171 MET A N 1
ATOM 1327 C CA . MET A 1 171 ? 3.380 13.083 -5.203 1.00 78.19 171 MET A CA 1
ATOM 1328 C C . MET A 1 171 ? 4.553 12.912 -6.173 1.00 78.19 171 MET A C 1
ATOM 1330 O O . MET A 1 171 ? 4.320 12.812 -7.380 1.00 78.19 171 MET A O 1
ATOM 1334 N N . PRO A 1 172 ? 5.805 12.925 -5.680 1.00 82.06 172 PRO A N 1
ATOM 1335 C CA . PRO A 1 172 ? 6.965 12.818 -6.550 1.00 82.06 172 PRO A CA 1
ATOM 1336 C C . PRO A 1 172 ? 6.934 11.504 -7.333 1.00 82.06 172 PRO A C 1
ATOM 1338 O O . PRO A 1 172 ? 6.440 10.481 -6.855 1.00 82.06 172 PRO A O 1
ATOM 1341 N N . ALA A 1 173 ? 7.507 11.527 -8.537 1.00 87.00 173 ALA A N 1
ATOM 1342 C CA . ALA A 1 173 ? 7.697 10.356 -9.389 1.00 87.00 173 ALA A CA 1
ATOM 1343 C C . ALA A 1 173 ? 8.798 9.433 -8.834 1.00 87.00 173 ALA A C 1
ATOM 1345 O O . ALA A 1 173 ? 9.831 9.200 -9.462 1.00 87.00 173 ALA A O 1
ATOM 1346 N N . ASN A 1 174 ? 8.592 8.930 -7.620 1.00 91.69 174 ASN A N 1
ATOM 1347 C CA . ASN A 1 174 ? 9.469 7.980 -6.969 1.00 91.69 174 ASN A CA 1
ATOM 1348 C C . ASN A 1 174 ? 8.681 6.828 -6.345 1.00 91.69 174 ASN A C 1
ATOM 1350 O O . ASN A 1 174 ? 7.474 6.894 -6.112 1.00 91.69 174 ASN A O 1
ATOM 1354 N N . VAL A 1 175 ? 9.385 5.724 -6.146 1.00 94.81 175 VAL A N 1
ATOM 1355 C CA . VAL A 1 175 ? 8.919 4.577 -5.382 1.00 94.81 175 VAL A CA 1
ATOM 1356 C C . VAL A 1 175 ? 9.647 4.598 -4.054 1.00 94.81 175 VAL A C 1
ATOM 1358 O O . VAL A 1 175 ? 10.877 4.552 -4.009 1.00 94.81 175 VAL A O 1
ATOM 1361 N N . VAL A 1 176 ? 8.881 4.645 -2.974 1.00 96.75 176 VAL A N 1
ATOM 1362 C CA . VAL A 1 176 ? 9.374 4.443 -1.619 1.00 96.75 176 VAL A CA 1
ATOM 1363 C C . VAL A 1 176 ? 9.411 2.945 -1.349 1.00 96.75 176 VAL A C 1
ATOM 1365 O O . VAL A 1 176 ? 8.394 2.256 -1.429 1.00 96.75 176 VAL A O 1
ATOM 1368 N N . VAL A 1 177 ? 10.588 2.433 -1.019 1.00 97.19 177 VAL A N 1
ATOM 1369 C CA . VAL A 1 177 ? 10.795 1.040 -0.625 1.00 97.19 177 VAL A CA 1
ATOM 1370 C C . VAL A 1 177 ? 11.156 0.988 0.849 1.00 97.19 177 VAL A C 1
ATOM 1372 O O . VAL A 1 177 ? 12.040 1.722 1.294 1.00 97.19 177 VAL A O 1
ATOM 1375 N N . THR A 1 178 ? 10.496 0.127 1.612 1.00 96.50 178 THR A N 1
ATOM 1376 C CA . THR A 1 178 ? 10.943 -0.197 2.965 1.00 96.50 178 THR A CA 1
ATOM 1377 C C . THR A 1 178 ? 12.013 -1.273 2.866 1.00 96.50 178 THR A C 1
ATOM 1379 O O . THR A 1 178 ? 11.895 -2.217 2.098 1.00 96.50 178 THR A O 1
ATOM 1382 N N . LEU A 1 179 ? 13.091 -1.109 3.618 1.00 96.25 179 LEU A N 1
ATOM 1383 C CA . LEU A 1 179 ? 14.218 -2.024 3.683 1.00 96.25 179 LEU A CA 1
ATOM 1384 C C . LEU A 1 179 ? 14.436 -2.415 5.137 1.00 96.25 179 LEU A C 1
ATOM 1386 O O . LEU A 1 179 ? 14.340 -1.581 6.048 1.00 96.25 179 LEU A O 1
ATOM 1390 N N . ASN A 1 180 ? 14.808 -3.671 5.360 1.00 95.44 180 ASN A N 1
ATOM 1391 C CA . ASN A 1 180 ? 15.206 -4.120 6.683 1.00 95.44 180 ASN A CA 1
ATOM 1392 C C . ASN A 1 180 ? 16.342 -3.242 7.248 1.00 95.44 180 ASN A C 1
ATOM 1394 O O . ASN A 1 180 ? 17.261 -2.850 6.526 1.00 95.44 180 ASN A O 1
ATOM 1398 N N . SER A 1 181 ? 16.356 -2.984 8.561 1.00 93.88 181 SER A N 1
ATOM 1399 C CA . SER A 1 181 ? 17.434 -2.209 9.211 1.00 93.88 181 SER A CA 1
ATOM 1400 C C . SER A 1 181 ? 18.833 -2.816 9.043 1.00 93.88 181 SER A C 1
ATOM 1402 O O . SER A 1 181 ? 19.838 -2.114 9.185 1.00 93.88 181 SER A O 1
ATOM 1404 N N . SER A 1 182 ? 18.926 -4.112 8.732 1.00 94.38 182 SER A N 1
ATOM 1405 C CA . SER A 1 182 ? 20.184 -4.782 8.402 1.00 94.38 182 SER A CA 1
ATOM 1406 C C . SER A 1 182 ? 20.650 -4.561 6.956 1.00 94.38 182 SER A C 1
ATOM 1408 O O . SER A 1 182 ? 21.825 -4.819 6.673 1.00 94.38 182 SER A O 1
ATOM 1410 N N . SER A 1 183 ? 19.811 -4.009 6.072 1.00 96.31 183 SER A N 1
ATOM 1411 C CA . SER A 1 183 ? 20.196 -3.695 4.695 1.00 96.31 183 SER A CA 1
ATOM 1412 C C . SER A 1 183 ? 21.400 -2.750 4.652 1.00 96.31 183 SER A C 1
ATOM 1414 O O . SER A 1 183 ? 21.619 -1.871 5.498 1.00 96.31 183 SER A O 1
ATOM 1416 N N . ARG A 1 184 ? 22.252 -2.974 3.651 1.00 95.25 184 ARG A N 1
ATOM 1417 C CA . ARG A 1 184 ? 23.441 -2.155 3.382 1.00 95.25 184 ARG A CA 1
ATOM 1418 C C . ARG A 1 184 ? 23.288 -1.303 2.128 1.00 95.25 184 ARG A C 1
ATOM 1420 O O . ARG A 1 184 ? 24.250 -0.636 1.748 1.00 95.25 184 ARG A O 1
ATOM 1427 N N . ILE A 1 185 ? 22.101 -1.280 1.524 1.00 96.50 185 ILE A N 1
ATOM 1428 C CA . ILE A 1 185 ? 21.779 -0.404 0.398 1.00 96.50 185 ILE A CA 1
ATOM 1429 C C . ILE A 1 185 ? 21.945 1.059 0.826 1.00 96.50 185 ILE A C 1
ATOM 1431 O O . ILE A 1 185 ? 21.605 1.453 1.947 1.00 96.50 185 ILE A O 1
ATOM 1435 N N . ARG A 1 186 ? 22.528 1.867 -0.061 1.00 94.56 186 ARG A N 1
ATOM 1436 C CA . ARG A 1 186 ? 22.792 3.295 0.147 1.00 94.56 186 ARG A CA 1
ATOM 1437 C C . ARG A 1 186 ? 22.374 4.073 -1.090 1.00 94.56 186 ARG A C 1
ATOM 1439 O O . ARG A 1 186 ? 22.555 3.583 -2.201 1.00 94.56 186 ARG A O 1
ATOM 1446 N N . GLY A 1 187 ? 21.890 5.293 -0.872 1.00 95.62 187 GLY A N 1
ATOM 1447 C CA . GLY A 1 187 ? 21.583 6.229 -1.951 1.00 95.62 187 GLY A CA 1
ATOM 1448 C C . GLY A 1 187 ? 22.770 6.477 -2.889 1.00 95.62 187 GLY A C 1
ATOM 1449 O O . GLY A 1 187 ? 23.933 6.438 -2.469 1.00 95.62 187 GLY A O 1
ATOM 1450 N N . GLY A 1 188 ? 22.471 6.710 -4.164 1.00 95.19 188 GLY A N 1
ATOM 1451 C CA . GLY A 1 188 ? 23.431 6.969 -5.234 1.00 95.19 188 GLY A CA 1
ATOM 1452 C C . GLY A 1 188 ? 24.227 5.746 -5.698 1.00 95.19 188 GLY A C 1
ATOM 1453 O O . GLY A 1 188 ? 25.190 5.906 -6.448 1.00 95.19 188 GLY A O 1
ATOM 1454 N N . ARG A 1 189 ? 23.880 4.531 -5.250 1.00 95.94 189 ARG A N 1
ATOM 1455 C CA . ARG A 1 189 ? 24.539 3.286 -5.673 1.00 95.94 189 ARG A CA 1
ATOM 1456 C C . ARG A 1 189 ? 23.529 2.305 -6.272 1.00 95.94 189 ARG A C 1
ATOM 1458 O O . ARG A 1 189 ? 22.450 2.162 -5.700 1.00 95.94 189 ARG A O 1
ATOM 1465 N N . PRO A 1 190 ? 23.883 1.595 -7.358 1.00 96.56 190 PRO A N 1
ATOM 1466 C CA . PRO A 1 190 ? 23.061 0.507 -7.867 1.00 96.56 190 PRO A CA 1
ATOM 1467 C C . PRO A 1 190 ? 22.820 -0.554 -6.792 1.00 96.56 190 PRO A C 1
ATOM 1469 O O . PRO A 1 190 ? 23.742 -0.940 -6.066 1.00 96.56 190 PRO A O 1
ATOM 1472 N N . ALA A 1 191 ? 21.583 -1.024 -6.709 1.00 97.19 191 ALA A N 1
ATOM 1473 C CA . ALA A 1 191 ? 21.131 -2.044 -5.784 1.00 97.19 191 ALA A CA 1
ATOM 1474 C C . ALA A 1 191 ? 20.150 -2.994 -6.479 1.00 97.19 191 ALA A C 1
ATOM 1476 O O . ALA A 1 191 ? 19.445 -2.613 -7.415 1.00 97.19 191 ALA A O 1
ATOM 1477 N N . ARG A 1 192 ? 20.100 -4.238 -5.994 1.00 97.38 192 ARG A N 1
ATOM 1478 C CA . ARG A 1 192 ? 19.078 -5.211 -6.381 1.00 97.38 192 ARG A CA 1
ATOM 1479 C C . ARG A 1 192 ? 17.980 -5.187 -5.330 1.00 97.38 192 ARG A C 1
ATOM 1481 O O . ARG A 1 192 ? 18.231 -5.485 -4.165 1.00 97.38 192 ARG A O 1
ATOM 1488 N N . LEU A 1 193 ? 16.789 -4.808 -5.758 1.00 97.56 193 LEU A N 1
ATOM 1489 C CA . LEU A 1 193 ? 15.594 -4.766 -4.932 1.00 97.56 193 LEU A CA 1
ATOM 1490 C C . LEU A 1 193 ? 14.667 -5.889 -5.365 1.00 97.56 193 LEU A C 1
ATOM 1492 O O . LEU A 1 193 ? 14.609 -6.249 -6.541 1.00 97.56 193 LEU A O 1
ATOM 1496 N N . TRP A 1 194 ? 13.939 -6.442 -4.414 1.00 97.62 194 TRP A N 1
ATOM 1497 C CA . TRP A 1 194 ? 12.924 -7.448 -4.658 1.00 97.62 194 TRP A CA 1
ATOM 1498 C C . TRP A 1 194 ? 11.567 -6.905 -4.238 1.00 97.62 194 TRP A C 1
ATOM 1500 O O . TRP A 1 194 ? 11.470 -6.184 -3.249 1.00 97.62 194 TRP A O 1
ATOM 1510 N N . VAL A 1 195 ? 10.527 -7.238 -4.998 1.00 97.56 195 VAL A N 1
ATOM 1511 C CA . VAL A 1 195 ? 9.146 -6.859 -4.690 1.00 97.56 195 VAL A CA 1
ATOM 1512 C C . VAL A 1 195 ? 8.251 -8.088 -4.613 1.00 97.56 195 VAL A C 1
ATOM 1514 O O . VAL A 1 195 ? 8.201 -8.882 -5.555 1.00 97.56 195 VAL A O 1
ATOM 1517 N N . ASP A 1 196 ? 7.521 -8.229 -3.508 1.00 97.19 196 ASP A N 1
ATOM 1518 C CA . ASP A 1 196 ? 6.472 -9.229 -3.334 1.00 97.19 196 ASP A CA 1
ATOM 1519 C C . ASP A 1 196 ? 5.239 -8.839 -4.150 1.00 97.19 196 ASP A C 1
ATOM 1521 O O . ASP A 1 196 ? 4.589 -7.821 -3.908 1.00 97.19 196 ASP A O 1
ATOM 1525 N N . THR A 1 197 ? 4.872 -9.683 -5.110 1.00 96.31 197 THR A N 1
ATOM 1526 C CA . THR A 1 197 ? 3.762 -9.382 -6.020 1.00 96.31 197 THR A CA 1
ATOM 1527 C C . THR A 1 197 ? 2.419 -9.945 -5.563 1.00 96.31 197 THR A C 1
ATOM 1529 O O . THR A 1 197 ? 1.384 -9.669 -6.176 1.00 96.31 197 THR A O 1
ATOM 1532 N N . ARG A 1 198 ? 2.384 -10.697 -4.452 1.00 94.88 198 ARG A N 1
ATOM 1533 C CA . ARG A 1 198 ? 1.147 -11.291 -3.913 1.00 94.88 198 ARG A CA 1
ATOM 1534 C C . ARG A 1 198 ? 0.142 -10.250 -3.451 1.00 94.88 198 ARG A C 1
ATOM 1536 O O . ARG A 1 198 ? -1.056 -10.529 -3.492 1.00 94.88 198 ARG A O 1
ATOM 1543 N N . HIS A 1 199 ? 0.620 -9.076 -3.052 1.00 93.25 199 HIS A N 1
ATOM 1544 C CA . HIS A 1 199 ? -0.178 -7.988 -2.486 1.00 93.25 199 HIS A CA 1
ATOM 1545 C C . HIS A 1 199 ? -0.303 -6.785 -3.429 1.00 93.25 199 HIS A C 1
ATOM 1547 O O . HIS A 1 199 ? -0.728 -5.709 -3.020 1.00 93.25 199 HIS A O 1
ATOM 1553 N N . VAL A 1 200 ? 0.044 -6.967 -4.706 1.00 96.50 200 VAL A N 1
ATOM 1554 C CA . VAL A 1 200 ? -0.143 -5.940 -5.732 1.00 96.50 200 VAL A CA 1
ATOM 1555 C C . VAL A 1 200 ? -1.630 -5.673 -5.943 1.00 96.50 200 VAL A C 1
ATOM 1557 O O . VAL A 1 200 ? -2.434 -6.605 -6.085 1.00 96.50 200 VAL A O 1
ATOM 1560 N N . HIS A 1 201 ? -1.968 -4.389 -6.031 1.00 97.94 201 HIS A N 1
ATOM 1561 C CA . HIS A 1 201 ? -3.269 -3.927 -6.484 1.00 97.94 201 HIS A CA 1
ATOM 1562 C C . HIS A 1 201 ? -3.207 -3.389 -7.911 1.00 97.94 201 HIS A C 1
ATOM 1564 O O . HIS A 1 201 ? -2.211 -2.793 -8.314 1.00 97.94 201 HIS A O 1
ATOM 1570 N N . VAL A 1 202 ? -4.289 -3.566 -8.667 1.00 97.75 202 VAL A N 1
ATOM 1571 C CA . VAL A 1 202 ? -4.461 -2.948 -9.989 1.00 97.75 202 VAL A CA 1
ATOM 1572 C C . VAL A 1 202 ? -5.670 -2.033 -9.942 1.00 97.75 202 VAL A C 1
ATOM 1574 O O . VAL A 1 202 ? -6.747 -2.452 -9.519 1.00 97.75 202 VAL A O 1
ATOM 1577 N N . PHE A 1 203 ? -5.503 -0.805 -10.411 1.00 97.31 203 PHE A N 1
ATOM 1578 C CA . PHE A 1 203 ? -6.538 0.212 -10.467 1.00 97.31 203 PHE A CA 1
ATOM 1579 C C . PHE A 1 203 ? -6.811 0.626 -11.909 1.00 97.31 203 PHE A C 1
ATOM 1581 O O . PHE A 1 203 ? -5.920 0.636 -12.762 1.00 97.31 203 PHE A O 1
ATOM 1588 N N . ASP A 1 204 ? -8.064 0.974 -12.173 1.00 94.62 204 ASP A N 1
ATOM 1589 C CA . ASP A 1 204 ? -8.469 1.599 -13.426 1.00 94.62 204 ASP A CA 1
ATOM 1590 C C . ASP A 1 204 ? -8.082 3.090 -13.412 1.00 94.62 204 ASP A C 1
ATOM 1592 O O . ASP A 1 204 ? -8.549 3.812 -12.530 1.00 94.62 204 ASP A O 1
ATOM 1596 N N . PRO A 1 205 ? -7.269 3.584 -14.364 1.00 91.62 205 PRO A N 1
ATOM 1597 C CA . PRO A 1 205 ? -6.854 4.985 -14.404 1.00 91.62 205 PRO A CA 1
ATOM 1598 C C . PRO A 1 205 ? -8.013 5.958 -14.650 1.00 91.62 205 PRO A C 1
ATOM 1600 O O . PRO A 1 205 ? -7.919 7.115 -14.254 1.00 91.62 205 PRO A O 1
ATOM 1603 N N . ALA A 1 206 ? -9.107 5.516 -15.281 1.00 89.75 206 ALA A N 1
ATOM 1604 C CA . ALA A 1 206 ? -10.240 6.389 -15.586 1.00 89.75 206 ALA A CA 1
ATOM 1605 C C . ALA A 1 206 ? -11.162 6.597 -14.377 1.00 89.75 206 ALA A C 1
ATOM 1607 O O . ALA A 1 206 ? -11.608 7.712 -14.116 1.00 89.75 206 ALA A O 1
ATOM 1608 N N . SER A 1 207 ? -11.479 5.522 -13.652 1.00 92.12 207 SER A N 1
ATOM 1609 C CA . SER A 1 207 ? -12.404 5.570 -12.511 1.00 92.12 207 SER A CA 1
ATOM 1610 C C . SER A 1 207 ? -11.711 5.624 -11.148 1.00 92.12 207 SER A C 1
ATOM 1612 O O . SER A 1 207 ? -12.348 5.938 -10.142 1.00 92.12 207 SER A O 1
ATOM 1614 N N . GLY A 1 208 ? -10.428 5.267 -11.086 1.00 93.38 208 GLY A N 1
ATOM 1615 C CA . GLY A 1 208 ? -9.678 5.053 -9.852 1.00 93.38 208 GLY A CA 1
ATOM 1616 C C . GLY A 1 208 ? -10.080 3.794 -9.079 1.00 93.38 208 GLY A C 1
ATOM 1617 O O . GLY A 1 208 ? -9.579 3.590 -7.973 1.00 93.38 208 GLY A O 1
ATOM 1618 N N . ALA A 1 209 ? -10.982 2.959 -9.606 1.00 96.50 209 ALA A N 1
ATOM 1619 C CA . ALA A 1 209 ? -11.486 1.773 -8.917 1.00 96.50 209 ALA A CA 1
ATOM 1620 C C . ALA A 1 209 ? -10.419 0.675 -8.797 1.00 96.50 209 ALA A C 1
ATOM 1622 O O . ALA A 1 209 ? -9.686 0.412 -9.750 1.00 96.50 209 ALA A O 1
ATOM 1623 N N . ASN A 1 210 ? -10.366 -0.005 -7.647 1.00 97.94 210 ASN A N 1
ATOM 1624 C CA . ASN A 1 210 ? -9.504 -1.171 -7.448 1.00 97.94 210 ASN A CA 1
ATOM 1625 C C . ASN A 1 210 ? -10.110 -2.413 -8.115 1.00 97.94 210 ASN A C 1
ATOM 1627 O O . ASN A 1 210 ? -11.122 -2.954 -7.671 1.00 97.94 210 ASN A O 1
ATOM 1631 N N . LEU A 1 211 ? -9.453 -2.888 -9.166 1.00 97.31 211 LEU A N 1
ATOM 1632 C CA . LEU A 1 211 ? -9.866 -4.021 -9.993 1.00 97.31 211 LEU A CA 1
ATOM 1633 C C . LEU A 1 211 ? -9.500 -5.376 -9.376 1.00 97.31 211 LEU A C 1
ATOM 1635 O O . LEU A 1 211 ? -10.002 -6.409 -9.805 1.00 97.31 211 LEU A O 1
ATOM 1639 N N . THR A 1 212 ? -8.613 -5.368 -8.385 1.00 97.06 212 THR A N 1
ATOM 1640 C CA . THR A 1 212 ? -8.125 -6.564 -7.678 1.00 97.06 212 THR A CA 1
ATOM 1641 C C . THR A 1 212 ? -8.713 -6.726 -6.283 1.00 97.06 212 THR A C 1
ATOM 1643 O O . THR A 1 212 ? -8.297 -7.626 -5.553 1.00 97.06 212 THR A O 1
ATOM 1646 N N . ARG A 1 213 ? -9.649 -5.850 -5.901 1.00 96.31 213 ARG A N 1
ATOM 1647 C CA . ARG A 1 213 ? -10.297 -5.896 -4.593 1.00 96.31 213 ARG A CA 1
ATOM 1648 C C . ARG A 1 213 ? -11.132 -7.165 -4.450 1.00 96.31 213 ARG A C 1
ATOM 1650 O O . ARG A 1 213 ? -11.995 -7.445 -5.279 1.00 96.31 213 ARG A O 1
ATOM 1657 N N . ASP A 1 214 ? -10.944 -7.849 -3.331 1.00 96.06 214 ASP A N 1
ATOM 1658 C CA . ASP A 1 214 ? -11.828 -8.902 -2.854 1.00 96.06 214 ASP A CA 1
ATOM 1659 C C . ASP A 1 214 ? -12.750 -8.334 -1.767 1.00 96.06 214 ASP A C 1
ATOM 1661 O O . ASP A 1 214 ? -12.360 -8.097 -0.621 1.00 96.06 214 ASP A O 1
ATOM 1665 N N . ALA A 1 215 ? -13.999 -8.065 -2.151 1.00 94.94 215 ALA A N 1
ATOM 1666 C CA . ALA A 1 215 ? -14.992 -7.491 -1.251 1.00 94.94 215 ALA A CA 1
ATOM 1667 C C . ALA A 1 215 ? -15.389 -8.441 -0.112 1.00 94.94 215 ALA A C 1
ATOM 1669 O O . ALA A 1 215 ? -15.739 -7.964 0.967 1.00 94.94 215 ALA A O 1
ATOM 1670 N N . ALA A 1 216 ? -15.361 -9.755 -0.356 1.00 96.50 216 ALA A N 1
ATOM 1671 C CA . ALA A 1 216 ? -15.746 -10.752 0.634 1.00 96.50 216 ALA A CA 1
ATOM 1672 C C . ALA A 1 216 ? -14.646 -10.895 1.688 1.00 96.50 216 ALA A C 1
ATOM 1674 O O . ALA A 1 216 ? -14.934 -10.753 2.874 1.00 96.50 216 ALA A O 1
ATOM 1675 N N . ALA A 1 217 ? -13.388 -11.029 1.255 1.00 94.94 217 ALA A N 1
ATOM 1676 C CA . ALA A 1 217 ? -12.243 -11.046 2.164 1.00 94.94 217 ALA A CA 1
ATOM 1677 C C . ALA A 1 217 ? -12.172 -9.762 3.011 1.00 94.94 217 ALA A C 1
ATOM 1679 O O . ALA A 1 217 ? -11.944 -9.812 4.218 1.00 94.94 217 ALA A O 1
ATOM 1680 N N . GLY A 1 218 ? -12.443 -8.600 2.405 1.00 94.81 218 GLY A N 1
ATOM 1681 C CA . GLY A 1 218 ? -12.532 -7.335 3.136 1.00 94.81 218 GLY A CA 1
ATOM 1682 C C . GLY A 1 218 ? -13.622 -7.332 4.216 1.00 94.81 218 GLY A C 1
ATOM 1683 O O . GLY A 1 218 ? -13.376 -6.925 5.351 1.00 94.81 218 GLY A O 1
ATOM 1684 N N . ALA A 1 219 ? -14.815 -7.837 3.892 1.00 95.38 219 ALA A N 1
ATOM 1685 C CA . ALA A 1 219 ? -15.914 -7.936 4.850 1.00 95.38 219 ALA A CA 1
ATOM 1686 C C . ALA A 1 219 ? -15.601 -8.903 6.007 1.00 95.38 219 ALA A C 1
ATOM 1688 O O . ALA A 1 219 ? -15.961 -8.613 7.149 1.00 95.38 219 ALA A O 1
ATOM 1689 N N . GLU A 1 220 ? -14.897 -10.007 5.739 1.00 96.81 220 GLU A N 1
ATOM 1690 C CA . GLU A 1 220 ? -14.426 -10.946 6.765 1.00 96.81 220 GLU A CA 1
ATOM 1691 C C . GLU A 1 220 ? -13.434 -10.287 7.734 1.00 96.81 220 GLU A C 1
ATOM 1693 O O . GLU A 1 220 ? -13.577 -10.436 8.948 1.00 96.81 220 GLU A O 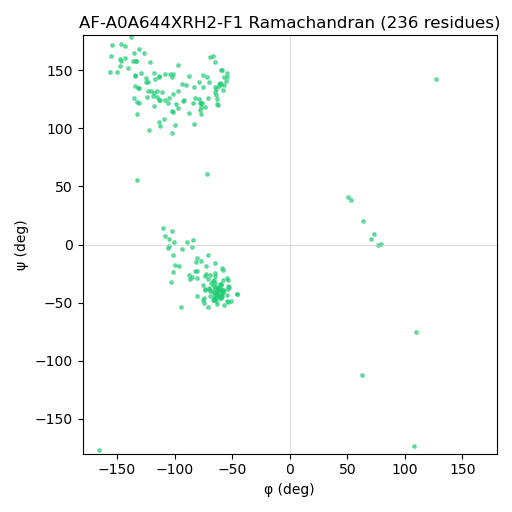1
ATOM 1698 N N . LEU A 1 221 ? -12.489 -9.476 7.236 1.00 94.94 221 LEU A N 1
ATOM 1699 C CA . LEU A 1 221 ? -11.581 -8.692 8.090 1.00 94.94 221 LEU A CA 1
ATOM 1700 C C . LEU A 1 221 ? -12.350 -7.755 9.029 1.00 94.94 221 LEU A C 1
ATOM 1702 O O . LEU A 1 221 ? -11.984 -7.590 10.195 1.00 94.94 221 LEU A O 1
ATOM 1706 N N . THR A 1 222 ? -13.415 -7.128 8.532 1.00 94.12 222 THR A N 1
ATOM 1707 C CA . THR A 1 222 ? -14.275 -6.264 9.348 1.00 94.12 222 THR A CA 1
ATOM 1708 C C . THR A 1 222 ? -15.096 -7.056 10.367 1.00 94.12 222 THR A C 1
ATOM 1710 O O . THR A 1 222 ? -15.244 -6.602 11.503 1.00 94.12 222 THR A O 1
ATOM 1713 N N . ALA A 1 223 ? -15.592 -8.240 10.006 1.00 94.31 223 ALA A N 1
ATOM 1714 C CA . ALA A 1 223 ? -16.313 -9.116 10.926 1.00 94.31 223 ALA A CA 1
ATOM 1715 C C . ALA A 1 223 ? -15.411 -9.599 12.075 1.00 94.31 223 ALA A C 1
ATOM 1717 O O . ALA A 1 223 ? -15.772 -9.425 13.238 1.00 94.31 223 ALA A O 1
ATOM 1718 N N . HIS A 1 224 ? -14.209 -10.097 11.768 1.00 93.12 224 HIS A N 1
ATOM 1719 C CA . HIS A 1 224 ? -13.244 -10.529 12.785 1.00 93.12 224 HIS A CA 1
ATOM 1720 C C . HIS A 1 224 ? -12.856 -9.391 13.737 1.00 93.12 224 HIS A C 1
ATOM 1722 O O . HIS A 1 224 ? -12.872 -9.577 14.952 1.00 93.12 224 HIS A O 1
ATOM 1728 N N . ALA A 1 225 ? -12.585 -8.190 13.213 1.00 90.50 225 ALA A N 1
ATOM 1729 C CA . ALA A 1 225 ? -12.276 -7.031 14.051 1.00 90.50 225 ALA A CA 1
ATOM 1730 C C . ALA A 1 225 ? -13.432 -6.688 15.012 1.00 90.50 225 ALA A C 1
ATOM 1732 O O . ALA A 1 225 ? -13.202 -6.337 16.170 1.00 90.50 225 ALA A O 1
ATOM 1733 N N . ALA A 1 226 ? -14.684 -6.818 14.561 1.00 89.94 226 ALA A N 1
ATOM 1734 C CA . ALA A 1 226 ? -15.852 -6.600 15.409 1.00 89.94 226 ALA A CA 1
ATOM 1735 C C . ALA A 1 226 ? -15.987 -7.672 16.509 1.00 89.94 226 ALA A C 1
ATOM 1737 O O . ALA A 1 226 ? -16.318 -7.339 17.648 1.00 89.94 226 ALA A O 1
ATOM 1738 N N . GLU A 1 227 ? -15.709 -8.940 16.199 1.00 91.56 227 GLU A N 1
ATOM 1739 C CA . GLU A 1 227 ? -15.735 -10.043 17.169 1.00 91.56 227 GLU A CA 1
ATOM 1740 C C . GLU A 1 227 ? -14.649 -9.896 18.244 1.00 91.56 227 GLU A C 1
ATOM 1742 O O . GLU A 1 227 ? -14.950 -9.964 19.442 1.00 91.56 227 GLU A O 1
ATOM 1747 N N . GLU A 1 228 ? -13.406 -9.615 17.838 1.00 88.06 228 GLU A N 1
ATOM 1748 C CA . GLU A 1 228 ? -12.299 -9.313 18.754 1.00 88.06 228 GLU A CA 1
ATOM 1749 C C . GLU A 1 228 ? -12.671 -8.159 19.685 1.00 88.06 228 GLU A C 1
ATOM 1751 O O . GLU A 1 228 ? -12.492 -8.234 20.904 1.00 88.06 228 GLU A O 1
ATOM 1756 N N . ARG A 1 229 ? -13.288 -7.114 19.127 1.00 84.06 229 ARG A N 1
ATOM 1757 C CA . ARG A 1 229 ? -13.700 -5.945 19.891 1.00 84.06 229 ARG A CA 1
ATOM 1758 C C . ARG A 1 229 ? -14.730 -6.277 20.965 1.00 84.06 229 ARG A C 1
ATOM 1760 O O . ARG A 1 229 ? -14.598 -5.801 22.093 1.00 84.06 229 ARG A O 1
ATOM 1767 N N . VAL A 1 230 ? -15.739 -7.090 20.648 1.00 86.88 230 VAL A N 1
ATOM 1768 C CA . VAL A 1 230 ? -16.738 -7.547 21.630 1.00 86.88 230 VAL A CA 1
ATOM 1769 C C . VAL A 1 230 ? -16.059 -8.307 22.772 1.00 86.88 230 VAL A C 1
ATOM 1771 O O . VAL A 1 230 ? -16.359 -8.042 23.941 1.00 86.88 230 VAL A O 1
ATOM 1774 N N . SER A 1 231 ? -15.103 -9.181 22.447 1.00 87.00 231 SER A N 1
ATOM 1775 C CA . SER A 1 231 ? -14.307 -9.922 23.432 1.00 87.00 231 SER A CA 1
ATOM 1776 C C . SER A 1 231 ? -13.502 -8.986 24.346 1.00 87.00 231 SER A C 1
ATOM 1778 O O . SER A 1 231 ? -13.557 -9.107 25.572 1.00 87.00 231 SER A O 1
ATOM 1780 N N . GLU A 1 232 ? -12.838 -7.971 23.785 1.00 85.06 232 GLU A N 1
ATOM 1781 C CA . GLU A 1 232 ? -12.081 -6.981 24.561 1.00 85.06 232 GLU A CA 1
ATOM 1782 C C . GLU A 1 232 ? -12.963 -6.150 25.510 1.00 85.06 232 GLU A C 1
ATOM 1784 O O . GLU A 1 232 ? -12.549 -5.857 26.633 1.00 85.06 232 GLU A O 1
ATOM 1789 N N . ILE A 1 233 ? -14.172 -5.745 25.087 1.00 84.19 233 ILE A N 1
ATOM 1790 C CA . ILE A 1 233 ? -15.115 -5.021 25.966 1.00 84.19 233 ILE A CA 1
ATOM 1791 C C . ILE A 1 233 ? -15.539 -5.915 27.126 1.00 84.19 233 ILE A C 1
ATOM 1793 O O . ILE A 1 233 ? -15.595 -5.446 28.264 1.00 84.19 233 ILE A O 1
ATOM 1797 N N . ALA A 1 234 ? -15.852 -7.183 26.848 1.00 85.19 234 ALA A N 1
ATOM 1798 C CA . ALA A 1 234 ? -16.249 -8.135 27.876 1.00 85.19 234 ALA A CA 1
ATOM 1799 C C . ALA A 1 234 ? -15.126 -8.332 28.907 1.00 85.19 234 ALA A C 1
ATOM 1801 O O . ALA A 1 234 ? -15.380 -8.231 30.106 1.00 85.19 234 ALA A O 1
ATOM 1802 N N . ALA A 1 235 ? -13.883 -8.502 28.446 1.00 85.25 235 ALA A N 1
ATOM 1803 C CA . ALA A 1 235 ? -12.712 -8.637 29.310 1.00 85.25 235 ALA A CA 1
ATOM 1804 C C . ALA A 1 235 ? -12.402 -7.366 30.123 1.00 85.25 235 ALA A C 1
ATOM 1806 O O . ALA A 1 235 ? -11.941 -7.466 31.251 1.00 85.25 235 ALA A O 1
ATOM 1807 N N . ALA A 1 236 ? -12.660 -6.169 29.584 1.00 80.06 236 ALA A N 1
ATOM 1808 C CA . ALA A 1 236 ? -12.396 -4.906 30.280 1.00 80.06 236 ALA A CA 1
ATOM 1809 C C . ALA A 1 236 ? -13.436 -4.547 31.361 1.00 80.06 236 ALA A C 1
ATOM 1811 O O . ALA A 1 236 ? -13.198 -3.620 32.141 1.00 80.06 236 ALA A O 1
ATOM 1812 N N . LYS A 1 237 ? -14.595 -5.220 31.361 1.00 73.50 237 LYS A N 1
ATOM 1813 C CA . LYS A 1 237 ? -15.683 -5.036 32.337 1.00 73.50 237 LYS A CA 1
ATOM 1814 C C . LYS A 1 237 ? -15.643 -6.043 33.495 1.00 73.50 237 LYS A C 1
ATOM 1816 O O . LYS A 1 237 ? -16.314 -5.789 34.496 1.00 73.50 237 LYS A O 1
ATOM 1821 N N . GLY A 1 238 ? -14.930 -7.161 33.334 1.00 60.47 238 GLY A N 1
ATOM 1822 C CA . GLY A 1 238 ? -14.665 -8.156 34.383 1.00 60.47 238 GLY A CA 1
ATOM 1823 C C . GLY A 1 238 ? -13.453 -7.791 35.227 1.00 60.47 238 GLY A C 1
ATOM 1824 O O . GLY A 1 238 ? -13.458 -8.176 36.414 1.00 60.47 238 GLY A O 1
#

Mean predicted aligned error: 4.83 Å

Organism: NCBI:txid1076179

Nearest PDB structures (foldseek):
  8hps-assembly1_D  TM=9.059E-01  e=1.283E-22  Mycolicibacte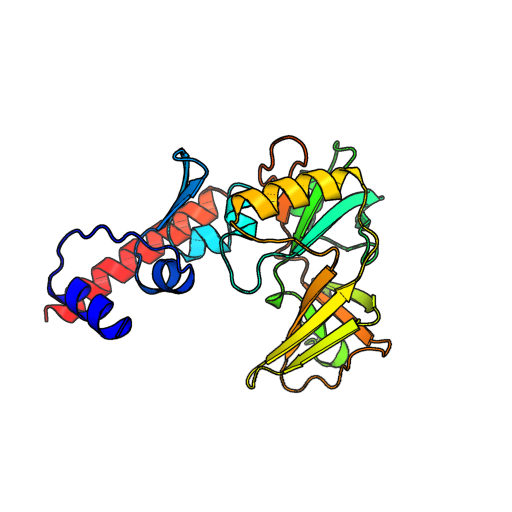rium smegmatis MC2 155
  8hpr-assembly1_D  TM=8.893E-01  e=1.421E-21  Mycolicibacterium smegmatis MC2 155
  8hpr-assembly1_C  TM=8.967E-01  e=1.949E-21  Mycolicibacterium smegmatis MC2 155
  7cad-assembly1_D  TM=9.070E-01  e=8.149E-20  Mycolicibacterium smegmatis MC2 155
  1v43-assembly1_A  TM=9.081E-01  e=1.224E-15  Pyrococcus horikoshii

InterPro domains:
  IPR008995 Molybdate/tungstate binding, C-terminal [SSF50331] (65-211)
  IPR027417 P-loop containing nucleoside triphosphate hydrolase [G3DSA:3.40.50.300] (1-50)
  IPR027417 P-loop containing nucleoside triphosphate hydrolase [SSF52540] (1-72)
  IPR040582 MalK-like, OB fold domain [PF17912] (64-110)
  IPR047641 ABC transporter, ATP-binding protein MalK/UgpC-like [PTHR43875] (1-211)